Protein AF-0000000074274987 (afdb_homodimer)

Organism: Cucurbita moschata (NCBI:txid3662)

Radius of gyration: 21.2 Å; Cα contacts (8 Å, |Δi|>4): 430; chains: 2; bounding box: 58×56×37 Å

Solvent-accessible surface area (backbone atoms only — not comparable to full-atom values): 14601 Å² total; per-residue (Å²): 128,84,75,60,89,29,26,88,36,29,69,57,28,28,53,40,24,47,48,25,24,51,26,18,48,49,17,43,50,43,44,62,73,43,79,71,40,74,79,35,69,39,47,46,46,30,48,53,47,32,58,50,44,27,58,54,24,48,53,50,26,50,52,14,48,44,25,61,72,69,51,81,63,76,80,49,63,67,60,50,50,52,50,32,50,51,32,46,52,50,25,54,49,30,40,34,23,21,33,12,28,39,36,38,32,52,51,36,55,70,66,23,78,91,79,26,52,72,70,59,32,51,33,41,42,50,16,20,52,27,28,44,50,16,22,50,36,34,42,53,47,26,50,38,37,54,65,45,52,80,78,96,128,84,78,60,89,28,27,90,38,28,71,59,29,29,52,38,24,49,49,25,24,52,26,16,47,48,16,43,50,43,43,62,72,42,79,69,40,74,80,34,68,39,46,44,47,31,46,54,48,32,58,50,43,26,57,54,24,48,54,51,26,49,52,14,48,44,27,58,71,70,48,87,63,75,79,48,61,68,59,50,50,52,49,32,51,50,31,45,52,49,25,54,50,32,42,34,23,21,34,12,27,40,34,37,31,51,50,36,56,69,67,22,77,92,79,26,52,72,70,58,32,50,34,41,41,50,15,20,52,26,28,45,51,17,23,52,37,35,42,53,46,26,51,39,36,54,65,45,51,80,78,93

Sequence (304 aa):
MEELPGALGTSPSLVLRLGQAIFASASLFFMCLEIEFYSYTAFCYLVTIMGLMVPWSLTLAVVDGYSVFVRHLPPQARVTAIIVAGDWVLSFLALAASCSTASVADVLLKVGVPYCSAKLCSRYRLSAAMAFLSWFLSLVSALFNLWLLPSLMEELPGALGTSPSLVLRLGQAIFASASLFFMCLEIEFYSYTAFCYLVTIMGLMVPWSLTLAVVDGYSVFVRHLPPQARVTAIIVAGDWVLSFLALAASCSTASVADVLLKVGVPYCSAKLCSRYRLSAAMAFLSWFLSLVSALFNLWLLPSL

Nearest PDB structures (foldseek):
  6knm-assembly1_B  TM=4.429E-01  e=1.528E-01  Homo sapiens
  8qae-assembly1_A  TM=5.121E-01  e=9.582E-01  synthetic construct
  4etr-assembly1_A  TM=2.723E-01  e=1.410E+00  Pseudomonas aeruginosa PAO1
  8ghv-assembly1_D  TM=3.690E-01  e=4.284E+00  Homo sapiens
  6knm-assembly1_B  TM=4.435E-01  e=1.898E-01  Homo sapiens

Foldseek 3Di:
DPPPAQAQQHPNVLVLLVLLLVLLVLLLVLLPVDPLLVVDPLSVLSNVLSVVSNVLSVVSSVRSVCCNPVHHDDDDLVNLVVNLVVLVVSLVSLVVSLVSQCVVLVVQVVVDPPSDDPVSSVSSNSSSVSSVSSSVSSVVSSVSSVVCSVVD/DPPPAQAQQHPNVLVLLVLLLVLLVLLLVLLPVDPLLVVDPLSVLSNVLSVVSNVLSVVSSVRSVCCNPVHDDDDDLVNLVVNLVVLVVSLVSLVVSLVSQCVVLVVQVVVDPPSDDPVSSVSSNSSSVSSVSSSVSSVVSSVSSVVCSVVD

pLDDT: mean 87.44, std 11.62, range [38.31, 98.5]

InterPro domains:
  IPR006702 Casparian strip membrane protein domain [PF04535] (10-137)
  IPR045009 CASP-like protein 5 [PTHR32021] (1-151)

Structure (mmCIF, N/CA/C/O backbone):
data_AF-0000000074274987-model_v1
#
loop_
_entity.id
_entity.type
_entity.pdbx_description
1 polymer 'CASP-like protein'
#
loop_
_atom_site.group_PDB
_atom_site.id
_atom_site.type_symbol
_atom_si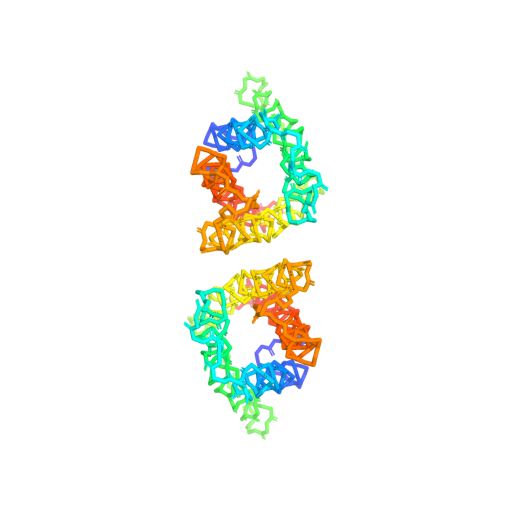te.label_atom_id
_atom_site.label_alt_id
_atom_site.label_comp_id
_atom_site.label_asym_id
_atom_site.label_entity_id
_atom_site.label_seq_id
_atom_site.pdbx_PDB_ins_code
_atom_site.Cartn_x
_atom_site.Cartn_y
_atom_site.Cartn_z
_atom_site.occupancy
_atom_site.B_iso_or_equiv
_atom_site.auth_seq_id
_atom_site.auth_comp_id
_atom_site.auth_asym_id
_atom_site.auth_atom_id
_atom_site.pdbx_PDB_model_num
ATOM 1 N N . MET A 1 1 ? 13.258 25.922 17.922 1 38.81 1 MET A N 1
ATOM 2 C CA . MET A 1 1 ? 12.477 24.984 17.109 1 38.81 1 MET A CA 1
ATOM 3 C C . MET A 1 1 ? 12.906 23.547 17.359 1 38.81 1 MET A C 1
ATOM 5 O O . MET A 1 1 ? 14.086 23.219 17.219 1 38.81 1 MET A O 1
ATOM 9 N N . GLU A 1 2 ? 12.344 22.797 18.266 1 47.69 2 GLU A N 1
ATOM 10 C CA . GLU A 1 2 ? 12.781 21.484 18.734 1 47.69 2 GLU A CA 1
ATOM 11 C C . GLU A 1 2 ? 12.938 20.516 17.562 1 47.69 2 GLU A C 1
ATOM 13 O O . GLU A 1 2 ? 12 20.297 16.797 1 47.69 2 GLU A O 1
ATOM 18 N N . GLU A 1 3 ? 14.109 20.359 17.031 1 55.75 3 GLU A N 1
ATOM 19 C CA . GLU A 1 3 ? 14.531 19.484 15.938 1 55.75 3 GLU A CA 1
ATOM 20 C C . GLU A 1 3 ? 13.969 18.078 16.109 1 55.75 3 GLU A C 1
ATOM 22 O O . GLU A 1 3 ? 14.203 17.438 17.141 1 55.75 3 GLU A O 1
ATOM 27 N N . LEU A 1 4 ? 12.578 17.859 15.695 1 58.72 4 LEU A N 1
ATOM 28 C CA . LEU A 1 4 ? 12.055 16.5 15.805 1 58.72 4 LEU A CA 1
ATOM 29 C C . LEU A 1 4 ? 13.07 15.484 15.289 1 58.72 4 LEU A C 1
ATOM 31 O O . LEU A 1 4 ? 13.633 15.656 14.211 1 58.72 4 LEU A O 1
ATOM 35 N N . PRO A 1 5 ? 13.438 14.609 16.219 1 61.34 5 PRO A N 1
ATOM 36 C CA . PRO A 1 5 ? 14.297 13.5 15.812 1 61.34 5 PRO A CA 1
ATOM 37 C C . PRO A 1 5 ? 13.734 12.719 14.625 1 61.34 5 PRO A C 1
ATOM 39 O O . PRO A 1 5 ? 12.531 12.438 14.586 1 61.34 5 PRO A O 1
ATOM 42 N N . GLY A 1 6 ? 14.484 12.859 13.398 1 59.5 6 GLY A N 1
ATOM 43 C CA . GLY A 1 6 ? 14.062 12.117 12.219 1 59.5 6 GLY A CA 1
ATOM 44 C C . GLY A 1 6 ? 13.781 13 11.023 1 59.5 6 GLY A C 1
ATOM 45 O O . GLY A 1 6 ? 13.547 12.508 9.922 1 59.5 6 GLY A O 1
ATOM 46 N N . ALA A 1 7 ? 13.734 14.219 11.336 1 66.56 7 ALA A N 1
ATOM 47 C CA . ALA A 1 7 ? 13.531 15.156 10.227 1 66.56 7 ALA A CA 1
ATOM 48 C C . ALA A 1 7 ? 14.711 15.125 9.266 1 66.56 7 ALA A C 1
ATOM 50 O O . ALA A 1 7 ? 15.789 14.641 9.609 1 66.56 7 ALA A O 1
ATOM 51 N N . LEU A 1 8 ? 14.336 15.641 8.164 1 71.19 8 LEU A N 1
ATOM 52 C CA . LEU A 1 8 ? 15.391 15.742 7.164 1 71.19 8 LEU A CA 1
ATOM 53 C C . LEU A 1 8 ? 16.594 16.5 7.711 1 71.19 8 LEU A C 1
ATOM 55 O O . LEU A 1 8 ? 16.453 17.547 8.344 1 71.19 8 LEU A O 1
ATOM 59 N N . GLY A 1 9 ? 17.734 15.891 7.68 1 72.38 9 GLY A N 1
ATOM 60 C CA . GLY A 1 9 ? 18.953 16.547 8.109 1 72.38 9 GLY A CA 1
ATOM 61 C C . GLY A 1 9 ? 19.406 16.125 9.5 1 72.38 9 GLY A C 1
ATOM 62 O O . GLY A 1 9 ? 20.359 16.672 10.047 1 72.38 9 GLY A O 1
ATOM 63 N N . THR A 1 10 ? 18.688 15.156 10.094 1 80.56 10 THR A N 1
ATOM 64 C CA . THR A 1 10 ? 19.062 14.695 11.43 1 80.56 10 THR A CA 1
ATOM 65 C C . THR A 1 10 ? 19.703 13.312 11.367 1 80.56 10 THR A C 1
ATOM 67 O O . THR A 1 10 ? 19.688 12.664 10.32 1 80.56 10 THR A O 1
ATOM 70 N N . SER A 1 11 ? 20.344 12.938 12.438 1 84.19 11 SER A N 1
ATOM 71 C CA . SER A 1 11 ? 21.031 11.656 12.5 1 84.19 11 SER A CA 1
ATOM 72 C C . SER A 1 11 ? 20.047 10.492 12.359 1 84.19 11 SER A C 1
ATOM 74 O O . SER A 1 11 ? 20.312 9.539 11.633 1 84.19 11 SER A O 1
ATOM 76 N N . PRO A 1 12 ? 18.906 10.547 13.047 1 86.5 12 PRO A N 1
ATOM 77 C CA . PRO A 1 12 ? 17.953 9.453 12.867 1 86.5 12 PRO A CA 1
ATOM 78 C C . PRO A 1 12 ? 17.469 9.328 11.422 1 86.5 12 PRO A C 1
ATOM 80 O O . PRO A 1 12 ? 17.25 8.211 10.938 1 86.5 12 PRO A O 1
ATOM 83 N N . SER A 1 13 ? 17.312 10.414 10.812 1 88.06 13 SER A N 1
ATOM 84 C CA . SER A 1 13 ? 16.906 10.367 9.406 1 88.06 13 SER A CA 1
ATOM 85 C C . SER A 1 13 ? 17.984 9.719 8.539 1 88.06 13 SER A C 1
ATOM 87 O O . SER A 1 13 ? 17.672 8.969 7.613 1 88.06 13 SER A O 1
ATOM 89 N N . LEU A 1 14 ? 19.141 9.984 8.836 1 89.75 14 LEU A N 1
ATOM 90 C CA . LEU A 1 14 ? 20.25 9.391 8.102 1 89.75 14 LEU A CA 1
ATOM 91 C C . LEU A 1 14 ? 20.266 7.875 8.258 1 89.75 14 LEU A C 1
ATOM 93 O O . LEU A 1 14 ? 20.438 7.148 7.277 1 89.75 14 LEU A O 1
ATOM 97 N N . VAL A 1 15 ? 20.031 7.426 9.461 1 91.75 15 VAL A N 1
ATOM 98 C CA . VAL A 1 15 ? 20.016 5.992 9.734 1 91.75 15 VAL A CA 1
ATOM 99 C C . VAL A 1 15 ? 18.859 5.34 8.992 1 91.75 15 VAL A C 1
ATOM 101 O O . VAL A 1 15 ? 19 4.246 8.445 1 91.75 15 VAL A O 1
ATOM 104 N N . LEU A 1 16 ? 17.703 5.949 8.977 1 93.12 16 LEU A N 1
ATOM 105 C CA . LEU A 1 16 ? 16.547 5.422 8.281 1 93.12 16 LEU A CA 1
ATOM 106 C C . LEU A 1 16 ? 16.812 5.297 6.781 1 93.12 16 LEU A C 1
ATOM 108 O O . LEU A 1 16 ? 16.5 4.273 6.172 1 93.12 16 LEU A O 1
ATOM 112 N N . ARG A 1 17 ? 17.453 6.254 6.223 1 94.12 17 ARG A N 1
ATOM 113 C CA . ARG A 1 17 ? 17.719 6.262 4.789 1 94.12 17 ARG A CA 1
ATOM 114 C C . ARG A 1 17 ? 18.766 5.211 4.422 1 94.12 17 ARG A C 1
ATOM 116 O O . ARG A 1 17 ? 18.641 4.539 3.396 1 94.12 17 ARG A O 1
ATOM 123 N N . LEU A 1 18 ? 19.703 5.113 5.238 1 94.81 18 LEU A N 1
ATOM 124 C CA . LEU A 1 18 ? 20.734 4.102 4.988 1 94.81 18 LEU A CA 1
ATOM 125 C C . LEU A 1 18 ? 20.141 2.699 5.098 1 94.81 18 LEU A C 1
ATOM 127 O O . LEU A 1 18 ? 20.469 1.824 4.289 1 94.81 18 LEU A O 1
ATOM 131 N N . GLY A 1 19 ? 19.359 2.59 6.098 1 96.25 19 GLY A N 1
ATOM 13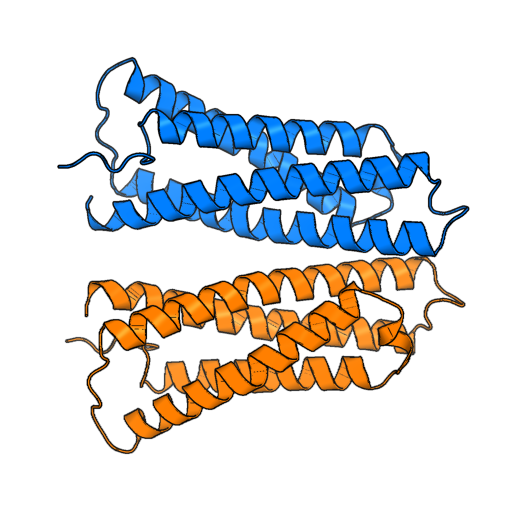2 C CA . GLY A 1 19 ? 18.688 1.31 6.238 1 96.25 19 GLY A CA 1
ATOM 133 C C . GLY A 1 19 ? 17.812 0.963 5.043 1 96.25 19 GLY A C 1
ATOM 134 O O . GLY A 1 19 ? 17.812 -0.176 4.574 1 96.25 19 GLY A O 1
ATOM 135 N N . GLN A 1 20 ? 17.078 1.917 4.555 1 96.5 20 GLN A N 1
ATOM 136 C CA . GLN A 1 20 ? 16.25 1.728 3.371 1 96.5 20 GLN A CA 1
ATOM 137 C C . GLN A 1 20 ? 17.094 1.275 2.18 1 96.5 20 GLN A C 1
ATOM 139 O O . GLN A 1 20 ? 16.719 0.346 1.464 1 96.5 20 GLN A O 1
ATOM 144 N N . ALA A 1 21 ? 18.203 1.91 2.006 1 97.19 21 ALA A N 1
ATOM 145 C CA . ALA A 1 21 ? 19.078 1.598 0.869 1 97.19 21 ALA A CA 1
ATOM 146 C C . ALA A 1 21 ? 19.672 0.198 1 1 97.19 21 ALA A C 1
ATOM 148 O O . ALA A 1 21 ? 19.734 -0.547 0.019 1 97.19 21 ALA A O 1
ATOM 149 N N . ILE A 1 22 ? 20 -0.14 2.176 1 97.81 22 ILE A N 1
ATOM 150 C CA . ILE A 1 22 ? 20.625 -1.435 2.412 1 97.81 22 ILE A CA 1
ATOM 151 C C . ILE A 1 22 ? 19.609 -2.551 2.184 1 97.81 22 ILE A C 1
ATOM 153 O O . ILE A 1 22 ? 19.891 -3.521 1.479 1 97.81 22 ILE A O 1
ATOM 157 N N . PHE A 1 23 ? 18.438 -2.408 2.701 1 98.5 23 PHE A N 1
ATOM 158 C CA . PHE A 1 23 ? 17.422 -3.441 2.561 1 98.5 23 PHE A CA 1
ATOM 159 C C . PHE A 1 23 ? 16.906 -3.51 1.127 1 98.5 23 PHE A C 1
ATOM 161 O O . PHE A 1 23 ? 16.609 -4.59 0.622 1 98.5 23 PHE A O 1
ATOM 168 N N . ALA A 1 24 ? 16.812 -2.391 0.508 1 98.31 24 ALA A N 1
ATOM 169 C CA . ALA A 1 24 ? 16.406 -2.389 -0.894 1 98.31 24 ALA A CA 1
ATOM 170 C C . ALA A 1 24 ? 17.438 -3.08 -1.771 1 98.31 24 ALA A C 1
ATOM 172 O O . ALA A 1 24 ? 17.094 -3.854 -2.664 1 98.31 24 ALA A O 1
ATOM 173 N N . SER A 1 25 ? 18.719 -2.822 -1.495 1 97.88 25 SER A N 1
ATOM 174 C CA . SER A 1 25 ? 19.797 -3.461 -2.25 1 97.88 25 SER A CA 1
ATOM 175 C C . SER A 1 25 ? 19.812 -4.965 -2.008 1 97.88 25 SER A C 1
ATOM 177 O O . SER A 1 25 ? 20.031 -5.746 -2.938 1 97.88 25 SER A O 1
ATOM 179 N N . ALA A 1 26 ? 19.578 -5.301 -0.791 1 97.88 26 ALA A N 1
ATOM 180 C CA . ALA A 1 26 ? 19.531 -6.723 -0.464 1 97.88 26 ALA A CA 1
ATOM 181 C C . ALA A 1 26 ? 18.375 -7.41 -1.197 1 97.88 26 ALA A C 1
ATOM 183 O O . ALA A 1 26 ? 18.547 -8.516 -1.723 1 97.88 26 ALA A O 1
ATOM 184 N N . SER A 1 27 ? 17.25 -6.766 -1.227 1 97.88 27 SER A N 1
ATOM 185 C CA . SER A 1 27 ? 16.109 -7.305 -1.957 1 97.88 27 SER A CA 1
ATOM 186 C C . SER A 1 27 ? 16.438 -7.5 -3.434 1 97.88 27 SER A C 1
ATOM 188 O O . SER A 1 27 ? 16.125 -8.547 -4.012 1 97.88 27 SER A O 1
ATOM 190 N N . LEU A 1 28 ? 17.109 -6.574 -3.99 1 96.5 28 LEU A N 1
ATOM 191 C CA . LEU A 1 28 ? 17.516 -6.664 -5.391 1 96.5 28 LEU A CA 1
ATOM 192 C C . LEU A 1 28 ? 18.5 -7.805 -5.598 1 96.5 28 LEU A C 1
ATOM 194 O O . LEU A 1 28 ? 18.406 -8.547 -6.574 1 96.5 28 LEU A O 1
ATOM 198 N N . PHE A 1 29 ? 19.359 -7.91 -4.66 1 96.19 29 PHE A N 1
ATOM 199 C CA . PHE A 1 29 ? 20.406 -8.93 -4.73 1 96.19 29 PHE A CA 1
ATOM 200 C C . PHE A 1 29 ? 19.781 -10.328 -4.738 1 96.19 29 PHE A C 1
ATOM 202 O O . PHE A 1 29 ? 20.078 -11.133 -5.621 1 96.19 29 PHE A O 1
ATOM 209 N N . PHE A 1 30 ? 18.906 -10.562 -3.844 1 95.56 30 PHE A N 1
ATOM 210 C CA . PHE A 1 30 ? 18.297 -11.883 -3.729 1 95.56 30 PHE A CA 1
ATOM 211 C C . PHE A 1 30 ? 17.359 -12.164 -4.906 1 95.56 30 PHE A C 1
ATOM 213 O O . PHE A 1 30 ? 17.25 -13.305 -5.352 1 95.56 30 PHE A O 1
ATOM 220 N N . MET A 1 31 ? 16.719 -11.156 -5.441 1 94.81 31 MET A N 1
ATOM 221 C CA . MET A 1 31 ? 15.805 -11.336 -6.57 1 94.81 31 MET A CA 1
ATOM 222 C C . MET A 1 31 ? 16.594 -11.602 -7.855 1 94.81 31 MET A C 1
ATOM 224 O O . MET A 1 31 ? 16.188 -12.43 -8.672 1 94.81 31 MET A O 1
ATOM 228 N N . CYS A 1 32 ? 17.75 -11 -7.965 1 90.88 32 CYS A N 1
ATOM 229 C CA . CYS A 1 32 ? 18.469 -11.047 -9.227 1 90.88 32 CYS A CA 1
ATOM 230 C C . CYS A 1 32 ? 19.438 -12.219 -9.258 1 90.88 32 CYS A C 1
ATOM 232 O O . CYS A 1 32 ? 20.094 -12.461 -10.266 1 90.88 32 CYS A O 1
ATOM 234 N N . LEU A 1 33 ? 19.469 -12.945 -8.195 1 90.5 33 LEU A N 1
ATOM 235 C CA . LEU A 1 33 ? 20.312 -14.133 -8.195 1 90.5 33 LEU A CA 1
ATOM 236 C C . LEU A 1 33 ? 19.812 -15.148 -9.219 1 90.5 33 LEU A C 1
ATOM 238 O O . LEU A 1 33 ? 20.609 -15.953 -9.734 1 90.5 33 LEU A O 1
ATOM 242 N N . GLU A 1 34 ? 18.484 -15.055 -9.539 1 79.69 34 GLU A N 1
ATOM 243 C CA . GLU A 1 34 ? 17.922 -15.945 -10.547 1 79.69 34 GLU A CA 1
ATOM 244 C C . GLU A 1 34 ? 17.297 -15.164 -11.695 1 79.69 34 GLU A C 1
ATOM 246 O O . GLU A 1 34 ? 16.578 -14.188 -11.461 1 79.69 34 GLU A O 1
ATOM 251 N N . ILE A 1 35 ? 17.5 -15.719 -12.867 1 81.38 35 ILE A N 1
ATOM 252 C CA . ILE A 1 35 ? 17.016 -15.016 -14.062 1 81.38 35 ILE A CA 1
ATOM 253 C C . ILE A 1 35 ? 15.547 -15.328 -14.289 1 81.38 35 ILE A C 1
ATOM 255 O O . ILE A 1 35 ? 14.844 -14.586 -14.977 1 81.38 35 ILE A O 1
ATOM 259 N N . GLU A 1 36 ? 15.031 -16.266 -13.656 1 83.44 36 GLU A N 1
ATOM 260 C CA . GLU A 1 36 ? 13.656 -16.703 -13.875 1 83.44 36 GLU A CA 1
ATOM 261 C C . GLU A 1 36 ? 12.656 -15.664 -13.367 1 83.44 36 GLU A C 1
ATOM 263 O O . GLU A 1 36 ? 11.469 -15.727 -13.695 1 83.44 36 GLU A O 1
ATOM 268 N N . PHE A 1 37 ? 13.234 -14.664 -12.633 1 85.44 37 PHE A N 1
ATOM 269 C CA . PHE A 1 37 ? 12.32 -13.68 -12.055 1 85.44 37 PHE A CA 1
ATOM 270 C C . PHE A 1 37 ? 11.625 -12.875 -13.148 1 85.44 37 PHE A C 1
ATOM 272 O O . PHE A 1 37 ? 10.539 -12.344 -12.93 1 85.44 37 PHE A O 1
ATOM 279 N N . TYR A 1 38 ? 12.203 -12.789 -14.406 1 87.69 38 TYR A N 1
ATOM 280 C CA . TYR A 1 38 ? 11.664 -11.984 -15.5 1 87.69 38 TYR A CA 1
ATOM 281 C C . TYR A 1 38 ? 10.336 -12.547 -15.992 1 87.69 38 TYR A C 1
ATOM 283 O O . TYR A 1 38 ? 9.586 -11.867 -16.688 1 87.69 38 TYR A O 1
ATOM 291 N N . SER A 1 39 ? 10.023 -13.734 -15.633 1 87.75 39 SER A N 1
ATOM 292 C CA . SER A 1 39 ? 8.812 -14.398 -16.109 1 87.75 39 SER A CA 1
ATOM 293 C C . SER A 1 39 ? 7.586 -13.938 -15.328 1 87.75 39 SER A C 1
ATOM 295 O O . SER A 1 39 ? 6.453 -14.195 -15.742 1 87.75 39 SER A O 1
ATOM 297 N N . TYR A 1 40 ? 7.867 -13.203 -14.258 1 90.69 40 TYR A N 1
ATOM 298 C CA . TYR A 1 40 ? 6.758 -12.789 -13.414 1 90.69 40 TYR A CA 1
ATOM 299 C C . TYR A 1 40 ? 6.699 -11.266 -13.297 1 90.69 40 TYR A C 1
ATOM 301 O O . TYR A 1 40 ? 7.684 -10.633 -12.922 1 90.69 40 TYR A O 1
ATOM 309 N N . THR A 1 41 ? 5.555 -10.68 -13.547 1 91.81 41 THR A N 1
ATOM 310 C CA . THR A 1 41 ? 5.367 -9.234 -13.516 1 91.81 41 THR A CA 1
ATOM 311 C C . THR A 1 41 ? 5.578 -8.688 -12.109 1 91.81 41 THR A C 1
ATOM 313 O O . THR A 1 41 ? 6.113 -7.586 -11.938 1 91.81 41 THR A O 1
ATOM 316 N N . ALA A 1 42 ? 5.148 -9.461 -11.125 1 94.62 42 ALA A N 1
ATOM 317 C CA . ALA A 1 42 ? 5.293 -9.023 -9.742 1 94.62 42 ALA A CA 1
ATOM 318 C C . ALA A 1 42 ? 6.766 -8.852 -9.367 1 94.62 42 ALA A C 1
ATOM 320 O O . ALA A 1 42 ? 7.133 -7.895 -8.695 1 94.62 42 ALA A O 1
ATOM 321 N N . PHE A 1 43 ? 7.645 -9.742 -9.828 1 95.12 43 PH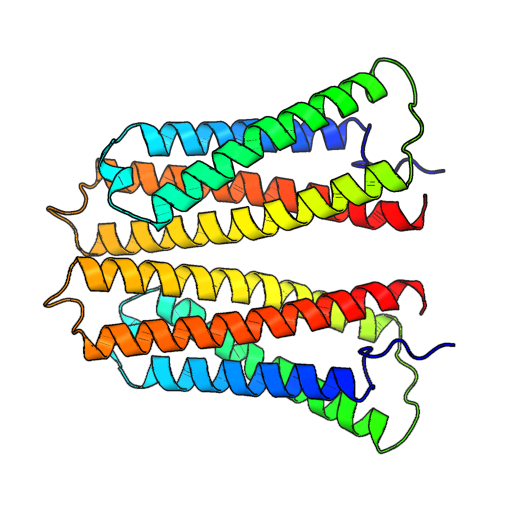E A N 1
ATOM 322 C CA . PHE A 1 43 ? 9.07 -9.695 -9.516 1 95.12 43 PHE A CA 1
ATOM 323 C C . PHE A 1 43 ? 9.75 -8.562 -10.273 1 95.12 43 PHE A C 1
ATOM 325 O O . PHE A 1 43 ? 10.625 -7.887 -9.734 1 95.12 43 PHE A O 1
ATOM 332 N N . CYS A 1 44 ? 9.305 -8.375 -11.438 1 95.5 44 CYS A N 1
ATOM 333 C CA . CYS A 1 44 ? 9.828 -7.254 -12.203 1 95.5 44 CYS A CA 1
ATOM 334 C C . CYS A 1 44 ? 9.43 -5.926 -11.578 1 95.5 44 CYS A C 1
ATOM 336 O O . CYS A 1 44 ? 10.234 -4.988 -11.539 1 95.5 44 CYS A O 1
ATOM 338 N N . TYR A 1 45 ? 8.18 -5.918 -11.125 1 96.75 45 TYR A N 1
ATOM 339 C CA . TYR A 1 45 ? 7.707 -4.73 -10.422 1 96.75 45 TYR A CA 1
ATOM 340 C C . TYR A 1 45 ? 8.539 -4.461 -9.172 1 96.75 45 TYR A C 1
ATOM 342 O O . TYR A 1 45 ? 8.953 -3.326 -8.93 1 96.75 45 TYR A O 1
ATOM 350 N N . LEU A 1 46 ? 8.852 -5.414 -8.391 1 97.19 46 LEU A N 1
ATOM 351 C CA . LEU A 1 46 ? 9.672 -5.266 -7.199 1 97.19 46 LEU A CA 1
ATOM 352 C C . LEU A 1 46 ? 11.062 -4.75 -7.555 1 97.19 46 LEU A C 1
ATOM 354 O O . LEU A 1 46 ? 11.57 -3.828 -6.914 1 97.19 46 LEU A O 1
ATOM 358 N N . VAL A 1 47 ? 11.688 -5.32 -8.594 1 96.88 47 VAL A N 1
ATOM 359 C CA . VAL A 1 47 ? 13.039 -4.938 -9.008 1 96.88 47 VAL A CA 1
ATOM 360 C C . VAL A 1 47 ? 13.047 -3.469 -9.43 1 96.88 47 VAL A C 1
ATOM 362 O O . VAL A 1 47 ? 13.961 -2.721 -9.078 1 96.88 47 VAL A O 1
ATOM 365 N N . THR A 1 48 ? 12 -3.078 -10.109 1 96.69 48 THR A N 1
ATOM 366 C CA . THR A 1 48 ? 11.914 -1.7 -10.578 1 96.69 48 THR A CA 1
ATOM 367 C C . THR A 1 48 ? 11.797 -0.731 -9.406 1 96.69 48 THR A C 1
ATOM 369 O O . THR A 1 48 ? 12.531 0.258 -9.336 1 96.69 48 THR A O 1
ATOM 372 N N . ILE A 1 49 ? 10.945 -1.062 -8.469 1 97.56 49 ILE A N 1
ATOM 373 C CA . ILE A 1 49 ? 10.68 -0.148 -7.363 1 97.56 49 ILE A CA 1
ATOM 374 C C . ILE A 1 49 ? 11.875 -0.125 -6.41 1 97.56 49 ILE A C 1
ATOM 376 O O . ILE A 1 49 ? 12.281 0.941 -5.949 1 97.56 49 ILE A O 1
ATOM 380 N N . MET A 1 50 ? 12.453 -1.316 -6.102 1 97.88 50 MET A N 1
ATOM 381 C CA . MET A 1 50 ? 13.633 -1.354 -5.246 1 97.88 50 MET A CA 1
ATOM 382 C C . MET A 1 50 ? 14.82 -0.667 -5.918 1 97.88 50 MET A C 1
ATOM 384 O O . MET A 1 50 ? 15.648 -0.053 -5.246 1 97.88 50 MET A O 1
ATOM 388 N N . GLY A 1 51 ? 14.875 -0.788 -7.207 1 97.06 51 GLY A N 1
ATOM 389 C CA . GLY A 1 51 ? 15.898 -0.082 -7.961 1 97.06 51 GLY A CA 1
ATOM 390 C C . GLY A 1 51 ? 15.781 1.427 -7.863 1 97.06 51 GLY A C 1
ATOM 391 O O . GLY A 1 51 ? 16.781 2.139 -7.891 1 97.06 51 GLY A O 1
ATOM 392 N N . LEU A 1 52 ? 14.555 1.895 -7.809 1 96.44 52 LEU A N 1
ATOM 393 C CA . LEU A 1 52 ? 14.312 3.324 -7.66 1 96.44 52 LEU A CA 1
ATOM 394 C C . LEU A 1 52 ? 14.539 3.77 -6.219 1 96.44 52 LEU A C 1
ATOM 396 O O . LEU A 1 52 ? 15.031 4.871 -5.977 1 96.44 52 LEU A O 1
ATOM 400 N N . MET A 1 53 ? 14.25 2.871 -5.316 1 96.56 53 MET A N 1
ATOM 401 C CA . MET A 1 53 ? 14.359 3.172 -3.893 1 96.56 53 MET A CA 1
ATOM 402 C C . MET A 1 53 ? 15.812 3.365 -3.488 1 96.56 53 MET A C 1
ATOM 404 O O . MET A 1 53 ? 16.125 4.195 -2.631 1 96.56 53 MET A O 1
ATOM 408 N N . VAL A 1 54 ? 16.688 2.691 -4.094 1 97.25 54 VAL A N 1
ATOM 409 C CA . VAL A 1 54 ? 18.094 2.742 -3.721 1 97.25 54 VAL A CA 1
ATOM 410 C C . VAL A 1 54 ? 18.672 4.121 -4.047 1 97.25 54 VAL A C 1
ATOM 412 O O . VAL A 1 54 ? 19.156 4.82 -3.16 1 97.25 54 VAL A O 1
ATOM 415 N N . PRO A 1 55 ? 18.594 4.582 -5.246 1 96.94 55 PRO A N 1
ATOM 416 C CA . PRO A 1 55 ? 19.141 5.918 -5.504 1 96.94 55 PRO A CA 1
ATOM 417 C C . PRO A 1 55 ? 18.391 7.016 -4.75 1 96.94 55 PRO A C 1
ATOM 419 O O . PRO A 1 55 ? 19 8.008 -4.328 1 96.94 55 PRO A O 1
ATOM 422 N N . TRP A 1 56 ? 17.078 6.891 -4.629 1 95.94 56 TRP A N 1
ATOM 423 C CA . TRP A 1 56 ? 16.297 7.879 -3.885 1 95.94 56 TRP A CA 1
ATOM 424 C C . TRP A 1 56 ? 16.797 7.984 -2.445 1 95.94 56 TRP A C 1
ATOM 426 O O . TRP A 1 56 ? 17.078 9.078 -1.959 1 95.94 56 TRP A O 1
ATOM 436 N N . SER A 1 57 ? 16.969 6.895 -1.82 1 95.62 57 SER A N 1
ATOM 437 C CA . SER A 1 57 ? 17.391 6.871 -0.425 1 95.62 57 SER A CA 1
ATOM 438 C C . SER A 1 57 ? 18.859 7.297 -0.285 1 95.62 57 SER A C 1
ATOM 440 O O . SER A 1 57 ? 19.219 7.984 0.673 1 95.62 57 SER A O 1
ATOM 442 N N . LEU A 1 58 ? 19.688 6.961 -1.165 1 95.12 58 LEU A N 1
ATOM 443 C CA . LEU A 1 58 ? 21.094 7.328 -1.107 1 95.12 58 LEU A CA 1
ATOM 444 C C . LEU A 1 58 ? 21.266 8.828 -1.29 1 95.12 58 LEU A C 1
ATOM 446 O O . LEU A 1 58 ? 22.094 9.453 -0.613 1 95.12 58 LEU A O 1
ATOM 450 N N . THR A 1 59 ? 20.531 9.391 -2.184 1 93.69 59 THR A N 1
ATOM 451 C CA . THR A 1 59 ? 20.594 10.828 -2.41 1 93.69 59 THR A CA 1
ATOM 452 C C . THR A 1 59 ? 20.188 11.594 -1.155 1 93.69 59 THR A C 1
ATOM 454 O O . THR A 1 59 ? 20.875 12.531 -0.74 1 93.69 59 THR A O 1
ATOM 457 N N . LEU A 1 60 ? 19.141 11.148 -0.602 1 91.12 60 LEU A N 1
ATOM 458 C CA . LEU A 1 60 ? 18.656 11.828 0.596 1 91.12 60 LEU A CA 1
ATOM 459 C C . LEU A 1 60 ? 19.594 11.586 1.773 1 91.12 60 LEU A C 1
ATOM 461 O O . LEU A 1 60 ? 19.75 12.461 2.629 1 91.12 60 LEU A O 1
ATOM 465 N N . ALA A 1 61 ? 20.203 10.461 1.803 1 91.88 61 ALA A N 1
ATOM 466 C CA . ALA A 1 61 ? 21.172 10.172 2.852 1 91.88 61 ALA A CA 1
ATOM 467 C C . ALA A 1 61 ? 22.375 11.109 2.758 1 91.88 61 ALA A C 1
ATOM 469 O O . ALA A 1 61 ? 22.922 11.539 3.777 1 91.88 61 ALA A O 1
ATOM 470 N N . VAL A 1 62 ? 22.797 11.391 1.577 1 90 62 VAL A N 1
ATOM 471 C CA . VAL A 1 62 ? 23.922 12.305 1.376 1 90 62 VAL A CA 1
ATOM 472 C C . VAL A 1 62 ? 23.547 13.703 1.849 1 90 62 VAL A C 1
ATOM 474 O O . VAL A 1 62 ? 24.344 14.375 2.508 1 90 62 VAL A O 1
ATOM 477 N N . VAL A 1 63 ? 22.359 14.117 1.499 1 85.44 63 VAL A N 1
ATOM 478 C CA . VAL A 1 63 ? 21.875 15.43 1.919 1 85.44 63 VAL A CA 1
ATOM 479 C C . VAL A 1 63 ? 21.797 15.492 3.443 1 85.44 63 VAL A C 1
ATOM 481 O O . VAL A 1 63 ? 22.234 16.469 4.055 1 85.44 63 VAL A O 1
ATOM 484 N N . ASP A 1 64 ? 21.297 14.469 3.99 1 86.31 64 ASP A N 1
ATOM 485 C CA . ASP A 1 64 ? 21.219 14.391 5.445 1 86.31 64 ASP A CA 1
ATOM 486 C C . ASP A 1 64 ? 22.609 14.391 6.074 1 86.31 64 ASP A C 1
ATOM 488 O O . ASP A 1 64 ? 22.828 15.047 7.094 1 86.31 64 ASP A O 1
ATOM 492 N N . GLY A 1 65 ? 23.453 13.656 5.465 1 85.62 65 GLY A N 1
ATOM 493 C CA . GLY A 1 65 ? 24.812 13.625 5.965 1 85.62 65 GLY A CA 1
ATOM 494 C C . GLY A 1 65 ? 25.5 14.977 5.895 1 85.62 65 GLY A C 1
ATOM 495 O O . GLY A 1 65 ? 26.203 15.367 6.836 1 85.62 65 GLY A O 1
ATOM 496 N N . TYR A 1 66 ? 25.25 15.609 4.801 1 84.38 66 TYR A N 1
ATOM 497 C CA . TYR A 1 66 ? 25.844 16.938 4.641 1 84.38 66 TYR A CA 1
ATOM 498 C C . TYR A 1 66 ? 25.297 17.906 5.691 1 84.38 66 TYR A C 1
ATOM 500 O O . TYR A 1 66 ? 26.047 18.703 6.262 1 84.38 66 TYR A O 1
ATOM 508 N N . SER A 1 67 ? 24.078 17.828 5.918 1 82.38 67 SER A N 1
ATOM 509 C CA . SER A 1 67 ? 23.453 18.719 6.902 1 82.38 67 SER A CA 1
ATOM 510 C C . SER A 1 67 ? 23.938 18.391 8.312 1 82.38 67 SER A C 1
ATOM 512 O O . SER A 1 67 ? 24.094 19.297 9.141 1 82.38 67 SER A O 1
ATOM 514 N N . VAL A 1 68 ? 24.125 17.219 8.594 1 81.44 68 VAL A N 1
ATOM 515 C CA . VAL A 1 68 ? 24.562 16.797 9.922 1 81.44 68 VAL A CA 1
ATOM 516 C C . 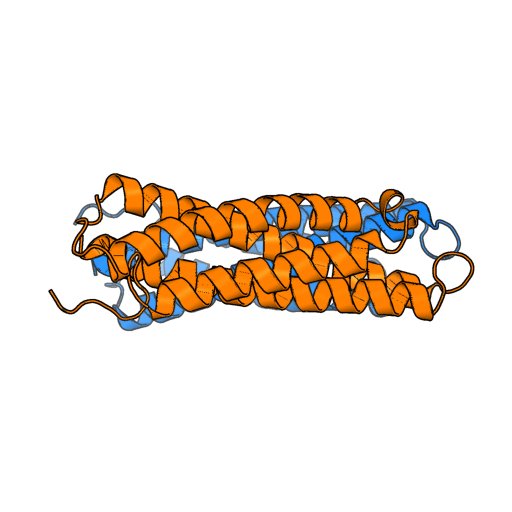VAL A 1 68 ? 26.016 17.188 10.141 1 81.44 68 VAL A C 1
ATOM 518 O O . VAL A 1 68 ? 26.391 17.625 11.234 1 81.44 68 VAL A O 1
ATOM 521 N N . PHE A 1 69 ? 26.797 17.078 9.102 1 84 69 PHE A N 1
ATOM 522 C CA . PHE A 1 69 ? 28.234 17.297 9.266 1 84 69 PHE A CA 1
ATOM 523 C C . PHE A 1 69 ? 28.594 18.75 9 1 84 69 PHE A C 1
ATOM 525 O O . PHE A 1 69 ? 29.547 19.281 9.57 1 84 69 PHE A O 1
ATOM 532 N N . VAL A 1 70 ? 28.016 19.312 7.914 1 72.25 70 VAL A N 1
ATOM 533 C CA . VAL A 1 70 ? 28.469 20.641 7.5 1 72.25 70 VAL A CA 1
ATOM 534 C C . VAL A 1 70 ? 27.5 21.703 8 1 72.25 70 VAL A C 1
ATOM 536 O O . VAL A 1 70 ? 27.812 22.891 8.016 1 72.25 70 VAL A O 1
ATOM 539 N N . ARG A 1 71 ? 26.797 21.828 8.734 1 63.16 71 ARG A N 1
ATOM 540 C CA . ARG A 1 71 ? 25.969 22.797 9.43 1 63.16 71 ARG A CA 1
ATOM 541 C C . ARG A 1 71 ? 24.625 22.969 8.727 1 63.16 71 ARG A C 1
ATOM 543 O O . ARG A 1 71 ? 24.5 22.656 7.543 1 63.16 71 ARG A O 1
ATOM 550 N N . HIS A 1 72 ? 23.625 23.531 9.266 1 62.03 72 HIS A N 1
ATOM 551 C CA . HIS A 1 72 ? 22.172 23.547 9.219 1 62.03 72 HIS A CA 1
ATOM 552 C C . HIS A 1 72 ? 21.656 24.188 7.934 1 62.03 72 HIS A C 1
ATOM 554 O O . HIS A 1 72 ? 21.984 25.344 7.652 1 62.03 72 HIS A O 1
ATOM 560 N N . LEU A 1 73 ? 21.688 23.375 6.918 1 58.16 73 LEU A N 1
ATOM 561 C CA . LEU A 1 73 ? 20.984 23.953 5.781 1 58.16 73 LEU A CA 1
ATOM 562 C C . LEU A 1 73 ? 19.484 24.078 6.078 1 58.16 73 LEU A C 1
ATOM 564 O O . LEU A 1 73 ? 18.859 23.109 6.543 1 58.16 73 LEU A O 1
ATOM 568 N N . PRO A 1 74 ? 19.047 25.25 6.117 1 58.81 74 PRO A N 1
ATOM 569 C CA . PRO A 1 74 ? 17.609 25.406 6.406 1 58.81 74 PRO A CA 1
ATOM 570 C C . PRO A 1 74 ? 16.734 24.656 5.414 1 58.81 74 PRO A C 1
ATOM 572 O O . PRO A 1 74 ? 16.969 24.719 4.203 1 58.81 74 PRO A O 1
ATOM 575 N N . PRO A 1 75 ? 16.047 23.75 5.891 1 61.72 75 PRO A N 1
ATOM 576 C CA . PRO A 1 75 ? 15.195 23.031 4.938 1 61.72 75 PRO A CA 1
ATOM 577 C C . PRO A 1 75 ? 14.156 23.938 4.277 1 61.72 75 PRO A C 1
ATOM 579 O O . PRO A 1 75 ? 13.469 24.688 4.969 1 61.72 75 PRO A O 1
ATOM 582 N N . GLN A 1 76 ? 14.312 24.219 2.926 1 74.5 76 GLN A N 1
ATOM 583 C CA . GLN A 1 76 ? 13.281 24.953 2.197 1 74.5 76 GLN A CA 1
ATOM 584 C C . GLN A 1 76 ? 11.977 24.156 2.141 1 74.5 76 GLN A C 1
ATOM 586 O O . GLN A 1 76 ? 11.992 22.938 1.943 1 74.5 76 GLN A O 1
ATOM 591 N N . ALA A 1 77 ? 10.961 24.891 2.439 1 76.38 77 ALA A N 1
ATOM 592 C CA . ALA A 1 77 ? 9.625 24.297 2.51 1 76.38 77 ALA A CA 1
ATOM 593 C C . ALA A 1 77 ? 9.297 23.531 1.228 1 76.38 77 ALA A C 1
ATOM 595 O O . ALA A 1 77 ? 8.703 22.453 1.275 1 76.38 77 ALA A O 1
ATOM 596 N N . ARG A 1 78 ? 9.742 24.125 0.161 1 82 78 ARG A N 1
ATOM 597 C CA . ARG A 1 78 ? 9.438 23.516 -1.131 1 82 78 ARG A CA 1
ATOM 598 C C . ARG A 1 78 ? 10.164 22.188 -1.302 1 82 78 ARG A C 1
ATOM 600 O O . ARG A 1 78 ? 9.586 21.219 -1.773 1 82 78 ARG A O 1
ATOM 607 N N . VAL A 1 79 ? 11.414 22.234 -0.91 1 80.5 79 VAL A N 1
ATOM 608 C CA . VAL A 1 79 ? 12.227 21.031 -1.048 1 80.5 79 VAL A CA 1
ATOM 609 C C . VAL A 1 79 ? 11.711 19.938 -0.116 1 80.5 79 VAL A C 1
ATOM 611 O O . VAL A 1 79 ? 11.633 18.766 -0.5 1 80.5 79 VAL A O 1
ATOM 614 N N . THR A 1 80 ? 11.258 20.297 1.001 1 83.25 80 THR A N 1
ATOM 615 C CA . THR A 1 80 ? 10.727 19.344 1.968 1 83.25 80 THR A CA 1
ATOM 616 C C . THR A 1 80 ? 9.414 18.75 1.476 1 83.25 80 THR A C 1
ATOM 618 O O . THR A 1 80 ? 9.148 17.562 1.673 1 83.25 80 THR A O 1
ATOM 621 N N . ALA A 1 81 ? 8.664 19.562 0.825 1 86.19 81 ALA A N 1
ATOM 622 C CA . ALA A 1 81 ? 7.402 19.078 0.281 1 86.19 81 ALA A CA 1
ATOM 623 C C . ALA A 1 81 ? 7.633 18.047 -0.809 1 86.19 81 ALA A C 1
ATOM 625 O O . ALA A 1 81 ? 6.895 17.062 -0.901 1 86.19 81 ALA A O 1
ATOM 626 N N . ILE A 1 82 ? 8.633 18.281 -1.61 1 87.44 82 ILE A N 1
ATOM 627 C CA . ILE A 1 82 ? 8.961 17.344 -2.68 1 87.44 82 ILE A CA 1
ATOM 628 C C . ILE A 1 82 ? 9.469 16.031 -2.08 1 87.44 82 ILE A C 1
ATOM 630 O O . ILE A 1 82 ? 9.117 14.953 -2.555 1 87.44 82 ILE A O 1
ATOM 634 N N . ILE A 1 83 ? 10.18 16.125 -1.064 1 88.31 83 ILE A N 1
ATOM 635 C CA . ILE A 1 83 ? 10.742 14.938 -0.416 1 88.31 83 ILE A CA 1
ATOM 636 C C . ILE A 1 83 ? 9.625 14.141 0.256 1 88.31 83 ILE A C 1
ATOM 638 O O . ILE A 1 83 ? 9.594 12.914 0.166 1 88.31 83 ILE A O 1
ATOM 642 N N . VAL A 1 84 ? 8.766 14.867 0.828 1 88 84 VAL A N 1
ATOM 643 C CA . VAL A 1 84 ? 7.652 14.195 1.492 1 88 84 VAL A CA 1
ATOM 644 C C . VAL A 1 84 ? 6.781 13.484 0.456 1 88 84 VAL A C 1
ATOM 646 O O . VAL A 1 84 ? 6.402 12.328 0.644 1 88 84 VAL A O 1
ATOM 649 N N . ALA A 1 85 ? 6.508 14.125 -0.568 1 89.75 85 ALA A N 1
ATOM 650 C CA . ALA A 1 85 ? 5.699 13.531 -1.633 1 89.75 85 ALA A CA 1
ATOM 651 C C . ALA A 1 85 ? 6.395 12.32 -2.24 1 89.75 85 ALA A C 1
ATOM 653 O O . ALA A 1 85 ? 5.766 11.281 -2.463 1 89.75 85 ALA A O 1
ATOM 654 N N . GLY A 1 86 ? 7.648 12.469 -2.523 1 91.69 86 GLY A N 1
ATOM 655 C CA . GLY A 1 86 ? 8.422 11.367 -3.066 1 91.69 86 GLY A CA 1
ATOM 656 C C . GLY A 1 86 ? 8.492 10.172 -2.135 1 91.69 86 GLY A C 1
ATOM 657 O O . GLY A 1 86 ? 8.344 9.023 -2.57 1 91.69 86 GLY A O 1
ATOM 658 N N . ASP A 1 87 ? 8.609 10.398 -0.886 1 92.06 87 ASP A N 1
ATOM 659 C CA . ASP A 1 87 ? 8.664 9.336 0.113 1 92.06 87 ASP A CA 1
ATOM 660 C C . ASP A 1 87 ? 7.332 8.602 0.216 1 92.06 87 ASP A C 1
ATOM 662 O O . ASP A 1 87 ? 7.301 7.371 0.314 1 92.06 87 ASP A O 1
ATOM 666 N N . TRP A 1 88 ? 6.355 9.328 0.131 1 91.75 88 TRP A N 1
ATOM 667 C CA . TRP A 1 88 ? 5.043 8.703 0.242 1 91.75 88 TRP A CA 1
ATOM 668 C C . TRP A 1 88 ? 4.73 7.863 -0.993 1 91.75 88 TRP A C 1
ATOM 670 O O . TRP A 1 88 ? 4.25 6.734 -0.879 1 91.75 88 TRP A O 1
ATOM 680 N N . VAL A 1 89 ? 5.02 8.352 -2.117 1 93.69 89 VAL A N 1
ATOM 681 C CA . VAL A 1 89 ? 4.781 7.625 -3.359 1 93.69 89 VAL A CA 1
ATOM 682 C C . VAL A 1 89 ? 5.613 6.348 -3.377 1 93.69 89 VAL A C 1
ATOM 684 O O . VAL A 1 89 ? 5.094 5.266 -3.656 1 93.69 89 VAL A O 1
ATOM 687 N N . LEU A 1 90 ? 6.816 6.492 -3.016 1 94.81 90 LEU A N 1
ATOM 688 C CA . LEU A 1 90 ? 7.695 5.328 -3.021 1 94.81 90 LEU A CA 1
ATOM 689 C C . LEU A 1 90 ? 7.273 4.324 -1.956 1 94.81 90 LEU A C 1
ATOM 691 O O . LEU A 1 90 ? 7.395 3.113 -2.156 1 94.81 90 LEU A O 1
ATOM 695 N N . SER A 1 91 ? 6.789 4.82 -0.9 1 94.56 91 SER A N 1
ATOM 696 C CA . SER A 1 91 ? 6.332 3.92 0.155 1 94.56 91 SER A CA 1
ATOM 697 C C . SER A 1 91 ? 5.109 3.121 -0.29 1 94.56 91 SER A C 1
ATOM 699 O O . SER A 1 91 ? 5.023 1.919 -0.031 1 94.56 91 SER A O 1
ATOM 701 N N . PHE A 1 92 ? 4.207 3.77 -0.979 1 94.88 92 PHE A N 1
ATOM 702 C CA . PHE A 1 92 ? 3.041 3.068 -1.502 1 94.88 92 PHE A CA 1
ATOM 703 C C . PHE A 1 92 ? 3.453 2.025 -2.533 1 94.88 92 PHE A C 1
ATOM 705 O O . PHE A 1 92 ? 2.982 0.886 -2.496 1 94.88 92 PHE A O 1
ATOM 712 N N . LEU A 1 93 ? 4.328 2.438 -3.344 1 96.06 93 LEU A N 1
ATOM 713 C CA . LEU A 1 93 ? 4.758 1.539 -4.406 1 96.06 93 LEU A CA 1
ATOM 714 C C . LEU A 1 93 ? 5.566 0.376 -3.842 1 96.06 93 LEU A C 1
ATOM 716 O O . LEU A 1 93 ? 5.438 -0.759 -4.309 1 96.06 93 LEU A O 1
ATOM 720 N N . ALA A 1 94 ? 6.34 0.665 -2.85 1 97.5 94 ALA A N 1
ATOM 721 C CA . ALA A 1 94 ? 7.141 -0.383 -2.225 1 97.5 94 ALA A CA 1
ATOM 722 C C . ALA A 1 94 ? 6.254 -1.392 -1.5 1 97.5 94 ALA A C 1
ATOM 724 O O . ALA A 1 94 ? 6.516 -2.598 -1.537 1 97.5 94 ALA A O 1
ATOM 725 N N . LEU A 1 95 ? 5.273 -0.875 -0.865 1 97.06 95 LEU A N 1
ATOM 726 C CA . LEU A 1 95 ? 4.336 -1.781 -0.212 1 97.06 95 LEU A CA 1
ATOM 727 C C . LEU A 1 95 ? 3.631 -2.666 -1.235 1 97.06 95 LEU A C 1
ATOM 729 O O . LEU A 1 95 ? 3.521 -3.879 -1.042 1 97.06 95 LEU A O 1
ATOM 733 N N . ALA A 1 96 ? 3.201 -2.035 -2.277 1 97.12 96 ALA A N 1
ATOM 734 C CA . ALA A 1 96 ? 2.533 -2.77 -3.35 1 97.12 96 ALA A CA 1
ATOM 735 C C . ALA A 1 96 ? 3.449 -3.84 -3.934 1 97.12 96 ALA A C 1
ATOM 737 O O . ALA A 1 96 ? 3.031 -4.984 -4.133 1 97.12 96 ALA A O 1
ATOM 738 N N . ALA A 1 97 ? 4.633 -3.479 -4.156 1 97.38 97 ALA A N 1
ATOM 739 C CA . ALA A 1 97 ? 5.594 -4.406 -4.742 1 97.38 97 ALA A CA 1
ATOM 740 C C . ALA A 1 97 ? 5.918 -5.543 -3.779 1 97.38 97 ALA A C 1
ATOM 742 O O . ALA A 1 97 ? 6 -6.707 -4.184 1 97.38 97 ALA A O 1
ATOM 743 N N . SER A 1 98 ? 6.094 -5.246 -2.529 1 97.25 98 SER A N 1
ATOM 744 C CA . SER A 1 98 ? 6.441 -6.254 -1.532 1 97.25 98 SER A CA 1
ATOM 745 C C . SER A 1 98 ? 5.309 -7.25 -1.336 1 97.25 98 SER A C 1
ATOM 747 O O . SER A 1 98 ? 5.535 -8.461 -1.308 1 97.25 98 SER A O 1
ATOM 749 N N . CYS A 1 99 ? 4.125 -6.797 -1.271 1 96.69 99 CYS A N 1
ATOM 750 C CA . CYS A 1 99 ? 2.982 -7.68 -1.078 1 96.69 99 CYS A CA 1
ATOM 751 C C . CYS A 1 99 ? 2.744 -8.539 -2.312 1 96.69 99 CYS A C 1
ATOM 753 O O . CYS A 1 99 ? 2.402 -9.719 -2.193 1 96.69 99 CYS A O 1
ATOM 755 N N . SER A 1 100 ? 2.9 -7.918 -3.471 1 96.56 100 SER A N 1
ATOM 756 C CA . SER A 1 100 ? 2.752 -8.68 -4.707 1 96.56 100 SER A CA 1
ATOM 757 C C . SER A 1 100 ? 3.775 -9.805 -4.789 1 96.56 100 SER A C 1
ATOM 759 O O . SER A 1 100 ? 3.434 -10.938 -5.137 1 96.56 100 SER A O 1
ATOM 761 N N . THR A 1 101 ? 4.988 -9.516 -4.43 1 96.56 101 THR A N 1
ATOM 762 C CA . THR A 1 101 ? 6.055 -10.508 -4.508 1 96.56 101 THR A CA 1
ATOM 763 C C . THR A 1 101 ? 5.848 -11.609 -3.469 1 96.56 101 THR A C 1
ATOM 765 O O . THR A 1 101 ? 6.031 -12.789 -3.764 1 96.56 101 THR A O 1
ATOM 768 N N . ALA A 1 102 ? 5.48 -11.203 -2.295 1 95.88 102 ALA A N 1
ATOM 769 C CA . ALA A 1 102 ? 5.246 -12.188 -1.241 1 95.88 102 ALA A CA 1
ATOM 770 C C . ALA A 1 102 ? 4.117 -13.141 -1.623 1 95.88 102 ALA A C 1
ATOM 772 O O . ALA A 1 102 ? 4.211 -14.352 -1.395 1 95.88 102 ALA A O 1
ATOM 773 N N . SER A 1 103 ? 3.082 -12.672 -2.236 1 95.69 103 SER A N 1
ATOM 774 C CA . SER A 1 103 ? 1.943 -13.516 -2.596 1 95.69 103 SER A CA 1
ATOM 775 C C . SER A 1 103 ? 2.281 -14.438 -3.762 1 95.69 103 SER A C 1
ATOM 777 O O . SER A 1 103 ? 1.875 -15.602 -3.777 1 95.69 103 SER A O 1
ATOM 779 N N . VAL A 1 104 ? 3.002 -13.883 -4.723 1 94.56 104 VAL A N 1
ATOM 780 C CA . VAL A 1 104 ? 3.4 -14.703 -5.867 1 94.56 104 VAL A CA 1
ATOM 781 C C . VAL A 1 104 ? 4.332 -15.82 -5.402 1 94.56 104 VAL A C 1
ATOM 783 O O . VAL A 1 104 ? 4.191 -16.969 -5.832 1 94.56 104 VAL A O 1
ATOM 786 N N . ALA A 1 105 ? 5.246 -15.508 -4.562 1 93.12 105 ALA A N 1
ATOM 787 C CA . ALA A 1 105 ? 6.164 -16.516 -4.039 1 93.12 105 ALA A CA 1
ATOM 788 C C . ALA A 1 105 ? 5.406 -17.609 -3.295 1 93.12 105 ALA A C 1
ATOM 790 O O . ALA A 1 105 ? 5.762 -18.797 -3.379 1 93.12 105 ALA A O 1
ATOM 791 N N . ASP A 1 106 ? 4.363 -17.234 -2.588 1 92.25 106 ASP A N 1
ATOM 792 C CA . ASP A 1 106 ? 3.551 -18.203 -1.851 1 92.25 106 ASP A CA 1
ATOM 793 C C . ASP A 1 106 ? 2.814 -19.141 -2.801 1 92.25 106 ASP A C 1
ATOM 795 O O . ASP A 1 106 ? 2.764 -20.359 -2.57 1 92.25 106 ASP A O 1
ATOM 799 N N . VAL A 1 107 ? 2.268 -18.641 -3.848 1 92.06 107 VAL A N 1
ATOM 800 C CA . VAL A 1 107 ? 1.538 -19.438 -4.82 1 92.06 107 VAL A CA 1
ATOM 801 C C . VAL A 1 107 ? 2.506 -20.359 -5.566 1 92.06 107 VAL A C 1
ATOM 803 O O . VAL A 1 107 ? 2.203 -21.531 -5.809 1 92.06 107 VAL A O 1
ATOM 806 N N . LEU A 1 108 ? 3.676 -19.844 -5.926 1 90.88 108 LEU A N 1
ATOM 807 C CA . LEU A 1 108 ? 4.664 -20.641 -6.633 1 90.88 108 LEU A CA 1
ATOM 808 C C . LEU A 1 108 ? 5.156 -21.797 -5.754 1 90.88 108 LEU A C 1
ATOM 810 O O . LEU A 1 108 ? 5.402 -22.891 -6.25 1 90.88 108 LEU A O 1
ATOM 814 N N . LEU A 1 109 ? 5.262 -21.5 -4.527 1 88.69 109 LEU A N 1
ATOM 815 C CA . LEU A 1 109 ? 5.645 -22.547 -3.59 1 88.69 109 LEU A CA 1
ATOM 816 C C . LEU A 1 109 ? 4.566 -23.625 -3.506 1 88.69 109 LEU A C 1
ATOM 818 O O . LEU A 1 109 ? 4.875 -24.812 -3.379 1 88.69 109 LEU A O 1
ATOM 822 N N . LYS A 1 110 ? 3.354 -23.234 -3.59 1 85.38 110 LYS A N 1
ATOM 823 C CA . LYS A 1 110 ? 2.227 -24.156 -3.525 1 85.38 110 LYS A CA 1
ATOM 824 C C . LYS A 1 110 ? 2.133 -25 -4.793 1 85.38 110 LYS A C 1
ATOM 826 O O . LYS A 1 110 ? 1.862 -26.203 -4.727 1 85.38 110 LYS A O 1
ATOM 831 N N . VAL A 1 111 ? 2.328 -24.391 -5.945 1 85.38 111 VAL A N 1
ATOM 832 C CA . VAL A 1 111 ? 2.246 -25.094 -7.215 1 85.38 111 VAL A CA 1
ATOM 833 C C . VAL A 1 111 ? 3.439 -26.047 -7.359 1 85.38 111 VAL A C 1
ATOM 835 O O . VAL A 1 111 ? 3.295 -27.172 -7.836 1 85.38 111 VAL A O 1
ATOM 838 N N . GLY A 1 112 ? 4.555 -25.656 -6.902 1 80.94 112 GLY A N 1
ATOM 839 C CA . GLY A 1 112 ? 5.738 -26.5 -6.879 1 80.94 112 GLY A CA 1
ATOM 840 C C . GLY A 1 112 ? 6.406 -26.625 -8.234 1 80.94 112 GLY A C 1
ATOM 841 O O . GLY A 1 112 ? 6.375 -25.688 -9.039 1 80.94 112 GLY A O 1
ATOM 842 N N . VAL A 1 113 ? 7.07 -27.781 -8.414 1 75.5 113 VAL A N 1
ATOM 843 C CA . VAL A 1 113 ? 7.789 -28.078 -9.648 1 75.5 113 VAL A CA 1
ATOM 844 C C . VAL A 1 113 ? 6.793 -28.359 -10.773 1 75.5 113 VAL A C 1
ATOM 846 O O . VAL A 1 113 ? 5.762 -29 -10.547 1 75.5 113 VAL A O 1
ATOM 849 N N . PRO A 1 114 ? 7.277 -27.656 -11.93 1 79.25 114 PRO A N 1
ATOM 850 C CA . PRO A 1 114 ? 8.555 -27.094 -12.367 1 79.25 114 PRO A CA 1
ATOM 851 C C . PRO A 1 114 ? 8.617 -25.578 -12.211 1 79.25 114 PRO A C 1
ATOM 853 O O . PRO A 1 114 ? 9.602 -24.953 -12.602 1 79.25 114 PRO A O 1
ATOM 856 N N . TYR A 1 115 ? 7.645 -24.984 -11.602 1 77.19 115 TYR A N 1
ATOM 857 C CA . TYR A 1 115 ? 7.574 -23.531 -11.602 1 77.19 115 TYR A CA 1
ATOM 858 C C . TYR A 1 115 ? 8.516 -22.938 -10.562 1 77.19 115 TYR A C 1
ATOM 860 O O . TYR A 1 115 ? 9.078 -21.859 -10.766 1 77.19 115 TYR A O 1
ATOM 868 N N . CYS A 1 116 ? 8.656 -23.672 -9.547 1 81 116 CYS A N 1
ATOM 869 C CA . CYS A 1 116 ? 9.508 -23.109 -8.508 1 81 116 CYS A CA 1
ATOM 870 C C . CYS A 1 116 ? 10.156 -24.203 -7.676 1 81 116 CYS A C 1
ATOM 872 O O . CYS A 1 116 ? 9.461 -25.016 -7.059 1 81 116 CYS A O 1
ATOM 874 N N . SER A 1 117 ? 11.469 -24.172 -7.68 1 85.56 117 SER A N 1
ATOM 875 C CA . SER A 1 117 ? 12.195 -25.047 -6.77 1 85.56 117 SER A CA 1
ATOM 876 C C . SER A 1 117 ? 12.227 -24.469 -5.355 1 85.56 117 SER A C 1
ATOM 878 O O . SER A 1 117 ? 12.008 -23.281 -5.164 1 85.56 117 SER A O 1
ATOM 880 N N . ALA A 1 118 ? 12.383 -25.297 -4.344 1 85.69 118 ALA A N 1
ATOM 881 C CA . ALA A 1 118 ? 12.383 -24.875 -2.945 1 85.69 118 ALA A CA 1
ATOM 882 C C . ALA A 1 118 ? 13.422 -23.781 -2.705 1 85.69 118 ALA A C 1
ATOM 884 O O . ALA A 1 118 ? 13.156 -22.797 -2.012 1 85.69 118 ALA A O 1
ATOM 885 N N . LYS A 1 119 ? 14.609 -23.969 -3.236 1 87.94 119 LYS A N 1
ATOM 886 C CA . LYS A 1 119 ? 15.688 -23 -3.064 1 87.94 119 LYS A CA 1
ATOM 887 C C . LYS A 1 119 ? 15.352 -21.672 -3.736 1 87.94 119 LYS A C 1
ATOM 889 O O . LYS A 1 119 ? 15.562 -20.609 -3.152 1 87.94 119 LYS A O 1
ATOM 894 N N . LEU A 1 120 ? 14.789 -21.781 -4.887 1 87.56 120 LEU A N 1
ATOM 895 C CA . LEU A 1 120 ? 14.422 -20.594 -5.648 1 87.56 120 LEU A CA 1
ATOM 896 C C . LEU A 1 120 ? 13.297 -19.844 -4.961 1 87.56 120 LEU A C 1
ATOM 898 O O . LEU A 1 120 ? 13.359 -18.609 -4.824 1 87.56 120 LEU A O 1
ATOM 902 N N . CYS A 1 121 ? 12.375 -20.5 -4.449 1 89.5 121 CYS A N 1
ATOM 903 C CA . CYS A 1 121 ? 11.227 -19.875 -3.793 1 89.5 121 CYS A CA 1
ATOM 904 C C . CYS A 1 121 ? 11.633 -19.234 -2.465 1 89.5 121 CYS A C 1
ATOM 906 O O . CYS A 1 121 ? 11.094 -18.203 -2.074 1 89.5 121 CYS A O 1
ATOM 908 N N . SER A 1 122 ? 12.562 -19.922 -1.824 1 91.25 122 SER A N 1
ATOM 909 C CA . SER A 1 122 ? 13.062 -19.344 -0.576 1 91.25 122 SER A CA 1
ATOM 910 C C . SER A 1 122 ? 13.766 -18.016 -0.818 1 91.25 122 SER A C 1
ATOM 912 O O . SER A 1 122 ? 13.641 -17.094 -0.016 1 91.25 122 SER A O 1
ATOM 914 N N . ARG A 1 123 ? 14.453 -17.891 -1.893 1 92.75 123 ARG A N 1
ATOM 915 C CA . ARG A 1 123 ? 15.133 -16.641 -2.246 1 92.75 123 ARG A CA 1
ATOM 916 C C . ARG A 1 123 ? 14.133 -15.539 -2.555 1 92.75 123 ARG A C 1
ATOM 918 O O . ARG A 1 123 ? 14.344 -14.383 -2.174 1 92.75 123 ARG A O 1
ATOM 925 N N . TYR A 1 124 ? 13.078 -15.875 -3.207 1 93.38 124 TYR A N 1
ATOM 926 C CA . TYR A 1 124 ? 12.039 -14.891 -3.502 1 93.38 124 TYR A CA 1
ATOM 927 C C . TYR A 1 124 ? 11.383 -14.391 -2.221 1 93.38 124 TYR A C 1
ATOM 929 O O . TYR A 1 124 ? 11.109 -13.203 -2.084 1 93.38 124 TYR A O 1
ATOM 937 N N . ARG A 1 125 ? 11.195 -15.273 -1.284 1 94.5 125 ARG A N 1
ATOM 938 C CA . ARG A 1 125 ? 10.586 -14.898 -0.011 1 94.5 125 ARG A CA 1
ATOM 939 C C . ARG A 1 125 ? 11.516 -13.977 0.781 1 94.5 125 ARG A C 1
ATOM 941 O O . ARG A 1 125 ? 11.055 -13.023 1.419 1 94.5 125 ARG A O 1
ATOM 948 N N . LEU A 1 126 ? 12.719 -14.344 0.7 1 95.5 126 LEU A N 1
ATOM 949 C CA . LEU A 1 126 ? 13.695 -13.508 1.385 1 95.5 126 LEU A CA 1
ATOM 950 C C . LEU A 1 126 ? 13.766 -12.117 0.75 1 95.5 126 LEU A C 1
ATOM 952 O O . LEU A 1 126 ? 13.867 -11.117 1.455 1 95.5 126 LEU A O 1
ATOM 956 N N . SER A 1 127 ? 13.734 -12.102 -0.541 1 96.75 127 SER A N 1
ATOM 957 C CA . SER A 1 127 ? 13.719 -10.82 -1.234 1 96.75 127 SER A CA 1
ATOM 958 C C . SER A 1 127 ? 12.5 -9.992 -0.826 1 96.75 127 SER A C 1
ATOM 960 O O . SER A 1 127 ? 12.625 -8.789 -0.558 1 96.75 127 SER A O 1
ATOM 962 N N . ALA A 1 128 ? 11.375 -10.609 -0.729 1 96.75 128 ALA A N 1
ATOM 963 C CA . ALA A 1 128 ? 10.156 -9.922 -0.317 1 96.75 128 ALA A CA 1
ATOM 964 C C . ALA A 1 128 ? 10.281 -9.398 1.112 1 96.75 128 ALA A C 1
ATOM 966 O O . ALA A 1 128 ? 9.852 -8.281 1.41 1 96.75 128 ALA A O 1
ATOM 967 N N . ALA A 1 129 ? 10.82 -10.195 1.966 1 97.31 129 ALA A N 1
ATOM 968 C CA . ALA A 1 129 ? 10.992 -9.797 3.359 1 97.31 129 ALA A CA 1
ATOM 969 C C . ALA A 1 129 ? 11.875 -8.555 3.467 1 97.31 129 ALA A C 1
ATOM 971 O O . ALA A 1 129 ? 11.562 -7.629 4.223 1 97.31 129 ALA A O 1
ATOM 972 N N . MET A 1 130 ? 12.891 -8.531 2.701 1 98.12 130 MET A N 1
ATOM 973 C CA . MET A 1 130 ? 13.789 -7.387 2.703 1 98.12 130 MET A CA 1
ATOM 974 C C . MET A 1 130 ? 13.094 -6.148 2.146 1 98.12 130 MET A C 1
ATOM 976 O O . MET A 1 130 ? 13.305 -5.039 2.637 1 98.12 130 MET A O 1
ATOM 980 N N . ALA A 1 131 ? 12.328 -6.379 1.164 1 97.88 131 ALA A N 1
ATOM 981 C CA . ALA A 1 131 ? 11.578 -5.266 0.586 1 97.88 131 ALA A CA 1
ATOM 982 C C . ALA A 1 131 ? 10.578 -4.699 1.588 1 97.88 131 ALA A C 1
ATOM 984 O O . ALA A 1 131 ? 10.375 -3.484 1.651 1 97.88 131 ALA A O 1
ATOM 985 N N . PHE A 1 132 ? 9.969 -5.551 2.434 1 98 132 PHE A N 1
ATOM 986 C CA . PHE A 1 132 ? 9.039 -5.105 3.469 1 98 132 PHE A CA 1
ATOM 987 C C . PHE A 1 132 ? 9.758 -4.258 4.512 1 98 132 PHE A C 1
ATOM 989 O O . PHE A 1 132 ? 9.219 -3.264 4.996 1 98 132 PHE A O 1
ATOM 996 N N . LEU A 1 133 ? 10.875 -4.684 4.766 1 97.56 133 LEU A N 1
ATOM 997 C CA . LEU A 1 133 ? 11.664 -3.928 5.734 1 97.56 133 LEU A CA 1
ATOM 998 C C . LEU A 1 133 ? 12.031 -2.553 5.184 1 97.56 133 LEU A C 1
ATOM 1000 O O . LEU A 1 133 ? 11.953 -1.554 5.902 1 97.56 133 LEU A O 1
ATOM 1004 N N . SER A 1 134 ? 12.414 -2.514 3.939 1 97.56 134 SER A N 1
ATOM 1005 C CA . SER A 1 134 ? 12.703 -1.234 3.301 1 97.56 134 SER A CA 1
ATOM 1006 C C . SER A 1 134 ? 11.469 -0.34 3.275 1 97.56 134 SER A C 1
ATOM 1008 O O . SER A 1 134 ? 11.562 0.863 3.527 1 97.56 134 SER A O 1
ATOM 1010 N N . TRP A 1 135 ? 10.352 -0.912 2.969 1 96.94 135 TRP A N 1
ATOM 1011 C CA . TRP A 1 135 ? 9.102 -0.163 2.977 1 96.94 135 TRP A CA 1
ATOM 1012 C C . TRP A 1 135 ? 8.812 0.394 4.367 1 96.94 135 TRP A C 1
ATOM 1014 O O . TRP A 1 135 ? 8.406 1.55 4.508 1 96.94 135 TRP A O 1
ATOM 1024 N N . PHE A 1 136 ? 9 -0.447 5.391 1 96.12 136 PHE A N 1
ATOM 1025 C CA . PHE A 1 136 ? 8.719 -0.029 6.758 1 96.12 136 PHE A CA 1
ATOM 1026 C C . PHE A 1 136 ? 9.562 1.18 7.141 1 96.12 136 PHE A C 1
ATOM 1028 O O . PHE A 1 136 ? 9.055 2.143 7.719 1 96.12 136 PHE A O 1
ATOM 1035 N N . LEU A 1 137 ? 10.734 1.146 6.805 1 95.25 137 LEU A N 1
ATOM 1036 C CA . LEU A 1 137 ? 11.625 2.262 7.098 1 95.25 137 LEU A CA 1
ATOM 1037 C C . LEU A 1 137 ? 11.234 3.496 6.293 1 95.25 137 LEU A C 1
ATOM 1039 O O . LEU A 1 137 ? 11.297 4.621 6.797 1 95.25 137 LEU A O 1
ATOM 1043 N N . SER A 1 138 ? 10.867 3.25 5.047 1 94 138 SER A N 1
ATOM 1044 C CA . SER A 1 138 ? 10.438 4.359 4.203 1 94 138 SER A CA 1
ATOM 1045 C C . SER A 1 138 ? 9.164 5 4.734 1 94 138 SER A C 1
ATOM 1047 O O . SER A 1 138 ? 9 6.219 4.668 1 94 138 SER A O 1
ATOM 1049 N N . LEU A 1 139 ? 8.312 4.199 5.273 1 93.5 139 LEU A N 1
ATOM 1050 C CA . LEU A 1 139 ? 7.074 4.711 5.852 1 93.5 139 LEU A CA 1
ATOM 1051 C C . LEU A 1 139 ? 7.363 5.566 7.078 1 93.5 139 LEU A C 1
ATOM 1053 O O . LEU A 1 139 ? 6.777 6.641 7.242 1 93.5 139 LEU A O 1
ATOM 1057 N N . VAL A 1 140 ? 8.227 5.074 7.855 1 91.88 140 VAL A N 1
ATOM 1058 C CA . VAL A 1 140 ? 8.602 5.801 9.062 1 91.88 140 VAL A CA 1
ATOM 1059 C C . VAL A 1 140 ? 9.219 7.148 8.688 1 91.88 140 VAL A C 1
ATOM 1061 O O . VAL A 1 140 ? 8.867 8.18 9.266 1 91.88 140 VAL A O 1
ATOM 1064 N N . SER A 1 141 ? 10.031 7.152 7.703 1 89.56 141 SER A N 1
ATOM 1065 C CA . SER A 1 141 ? 10.641 8.391 7.23 1 89.56 141 SER A CA 1
ATOM 1066 C C . SER A 1 141 ? 9.586 9.352 6.68 1 89.56 141 SER A C 1
ATOM 1068 O O . SER A 1 141 ? 9.641 10.555 6.938 1 89.56 141 SER A O 1
ATOM 1070 N N . ALA A 1 142 ? 8.695 8.812 5.969 1 89.25 142 ALA A N 1
ATOM 1071 C CA . ALA A 1 142 ? 7.641 9.625 5.371 1 89.25 142 ALA A CA 1
ATOM 1072 C C . ALA A 1 142 ? 6.75 10.25 6.449 1 89.25 142 ALA A C 1
ATOM 1074 O O . ALA A 1 142 ? 6.336 11.398 6.328 1 89.25 142 ALA A O 1
ATOM 1075 N N . LEU A 1 143 ? 6.484 9.539 7.438 1 86.31 143 LEU A N 1
ATOM 1076 C CA . LEU A 1 143 ? 5.645 10.031 8.523 1 86.31 143 LEU A CA 1
ATOM 1077 C C . LEU A 1 143 ? 6.348 11.141 9.297 1 86.31 143 LEU A C 1
ATOM 1079 O O . LEU A 1 143 ? 5.734 12.148 9.641 1 86.31 143 LEU A O 1
ATOM 1083 N N . PHE A 1 144 ? 7.586 10.992 9.523 1 84.94 144 PHE A N 1
ATOM 1084 C CA . PHE A 1 144 ? 8.352 12.008 10.234 1 84.94 144 PHE A CA 1
ATOM 1085 C C . PHE A 1 144 ? 8.422 13.305 9.422 1 84.94 144 PHE A C 1
ATOM 1087 O O . PHE A 1 144 ? 8.258 14.391 9.977 1 84.94 144 PHE A O 1
ATOM 1094 N N . ASN A 1 145 ? 8.625 13.141 8.219 1 83.44 145 ASN A N 1
ATOM 1095 C CA . ASN A 1 145 ? 8.711 14.32 7.367 1 83.44 145 ASN A CA 1
ATOM 1096 C C . ASN A 1 145 ? 7.355 15.023 7.242 1 83.44 145 ASN A C 1
ATOM 1098 O O . ASN A 1 145 ? 7.293 16.25 7.137 1 83.44 145 ASN A O 1
ATOM 1102 N N . LEU A 1 146 ? 6.328 14.234 7.215 1 78.62 146 LEU A N 1
ATOM 1103 C CA . LEU A 1 146 ? 4.992 14.812 7.141 1 78.62 146 LEU A CA 1
ATOM 1104 C C . LEU A 1 146 ? 4.66 15.578 8.422 1 78.62 146 LEU A C 1
ATOM 1106 O O . LEU A 1 146 ? 4.012 16.625 8.367 1 78.62 146 LEU A O 1
ATOM 1110 N N . TRP A 1 147 ? 5.117 15.078 9.461 1 78 147 TRP A N 1
ATOM 1111 C CA . TRP A 1 147 ? 4.879 15.734 10.742 1 78 147 TRP A CA 1
ATOM 1112 C C . TRP A 1 147 ? 5.648 17.047 10.836 1 78 147 TRP A C 1
ATOM 1114 O O . TRP A 1 147 ? 5.199 18 11.484 1 78 147 TRP A O 1
ATOM 1124 N N . LEU A 1 148 ? 6.625 17.203 10.117 1 74.19 148 LEU A N 1
ATOM 1125 C CA . LEU A 1 148 ? 7.473 18.391 10.188 1 74.19 148 LEU A CA 1
ATOM 1126 C C . LEU A 1 148 ? 7.008 19.438 9.195 1 74.19 148 LEU A C 1
ATOM 1128 O O . LEU A 1 148 ? 7.332 20.625 9.344 1 74.19 148 LEU A O 1
ATOM 1132 N N . LEU A 1 149 ? 6.25 19.078 8.289 1 73.75 149 LEU A N 1
ATOM 1133 C CA . LEU A 1 149 ? 5.875 19.969 7.188 1 73.75 149 LEU A CA 1
ATOM 1134 C C . LEU A 1 149 ? 5.113 21.188 7.699 1 73.75 149 LEU A C 1
ATOM 1136 O O . LEU A 1 149 ? 5.398 22.312 7.301 1 73.75 149 LEU A O 1
ATOM 1140 N N . PRO A 1 150 ? 4.219 21.031 8.633 1 69.31 150 PRO A N 1
ATOM 1141 C CA . PRO A 1 150 ? 3.502 22.219 9.094 1 69.31 150 PRO A CA 1
ATOM 1142 C C . PRO A 1 150 ? 4.371 23.125 9.961 1 69.31 150 PRO A C 1
ATOM 1144 O O . PRO A 1 150 ? 4.055 24.312 10.133 1 69.31 150 PRO A O 1
ATOM 1147 N N . SER A 1 151 ? 5.406 22.672 10.43 1 67.69 151 SER A N 1
ATOM 1148 C CA . SER A 1 151 ? 6.25 23.469 11.312 1 67.69 151 SER A CA 1
ATOM 1149 C C . SER A 1 151 ? 7.277 24.281 10.523 1 67.69 151 SER A C 1
ATOM 1151 O O . SER A 1 151 ? 7.992 25.109 11.086 1 67.69 151 SER A O 1
ATOM 1153 N N . LEU A 1 152 ? 7.289 24.078 9.258 1 65.94 152 LEU A N 1
ATOM 1154 C CA . LEU A 1 152 ? 8.227 24.812 8.422 1 65.94 152 LEU A CA 1
ATOM 1155 C C . LEU A 1 152 ? 7.535 25.984 7.734 1 65.94 152 LEU A C 1
ATOM 1157 O O . LEU A 1 152 ? 6.336 25.938 7.457 1 65.94 152 LEU A O 1
ATOM 1161 N N . MET B 1 1 ? -14.703 29.359 9.039 1 38.31 1 MET B N 1
ATOM 1162 C CA . MET B 1 1 ? -13.859 28.188 8.859 1 38.31 1 MET B CA 1
ATOM 1163 C C . MET B 1 1 ? -14.188 27.469 7.551 1 38.31 1 MET B C 1
ATOM 1165 O O . MET B 1 1 ? -15.336 27.109 7.309 1 38.31 1 MET B O 1
ATOM 1169 N N . GLU B 1 2 ? -13.562 27.734 6.441 1 47.75 2 GLU B N 1
ATOM 1170 C CA . GLU B 1 2 ? -13.898 27.266 5.102 1 47.75 2 GLU B CA 1
ATOM 1171 C C . GLU B 1 2 ? -14.016 25.734 5.062 1 47.75 2 GLU B C 1
ATOM 1173 O O . GLU B 1 2 ? -13.07 25.031 5.434 1 47.75 2 GLU B O 1
ATOM 1178 N N . GLU B 1 3 ? -15.18 25.203 5.188 1 55.41 3 GLU B N 1
ATOM 1179 C CA . GLU B 1 3 ? -15.555 23.781 5.148 1 55.41 3 GLU B CA 1
ATOM 1180 C C . GLU B 1 3 ? -14.875 23.062 3.982 1 55.41 3 GLU B C 1
ATOM 1182 O O . GLU B 1 3 ? -15.047 23.453 2.824 1 55.41 3 GLU B O 1
ATOM 1187 N N . LEU B 1 4 ? -13.469 22.703 4.141 1 58.41 4 LEU B N 1
ATOM 1188 C CA . LEU B 1 4 ? -12.836 21.953 3.055 1 58.41 4 LEU B CA 1
ATOM 1189 C C . LEU B 1 4 ? -13.758 20.859 2.535 1 58.41 4 LEU B C 1
ATOM 1191 O O . LEU B 1 4 ? -14.297 20.078 3.318 1 58.41 4 LEU B O 1
ATOM 1195 N N . PRO B 1 5 ? -14.102 21.016 1.256 1 60.84 5 PRO B N 1
ATOM 1196 C CA . PRO B 1 5 ? -14.867 19.953 0.602 1 60.84 5 PRO B CA 1
ATOM 1197 C C . PRO B 1 5 ? -14.211 18.578 0.733 1 60.84 5 PRO B C 1
ATOM 1199 O O . PRO B 1 5 ? -13 18.453 0.581 1 60.84 5 PRO B O 1
ATOM 1202 N N . GLY B 1 6 ? -14.938 17.656 1.589 1 59 6 GLY B N 1
ATOM 1203 C CA . GLY B 1 6 ? -14.43 16.297 1.748 1 59 6 GLY B CA 1
ATOM 1204 C C . GLY B 1 6 ? -14.18 15.922 3.195 1 59 6 GLY B C 1
ATOM 1205 O O . GLY B 1 6 ? -13.891 14.766 3.5 1 59 6 GLY B O 1
ATOM 1206 N N . ALA B 1 7 ? -14.203 16.922 3.963 1 65.06 7 ALA B N 1
ATOM 1207 C CA . ALA B 1 7 ? -14.031 16.641 5.387 1 65.06 7 ALA B CA 1
ATOM 1208 C C . ALA B 1 7 ? -15.195 15.812 5.922 1 65.06 7 ALA B C 1
ATOM 1210 O O . ALA B 1 7 ? -16.25 15.719 5.281 1 65.06 7 ALA B O 1
ATOM 1211 N N . LEU B 1 8 ? -14.844 15.273 7.016 1 70.06 8 LEU B N 1
ATOM 1212 C CA . LEU B 1 8 ? -15.883 14.492 7.68 1 70.06 8 LEU B CA 1
ATOM 1213 C C . LEU B 1 8 ? -17.141 15.32 7.879 1 70.06 8 LEU B C 1
ATOM 1215 O O . LEU B 1 8 ? -17.078 16.469 8.305 1 70.06 8 LEU B O 1
ATOM 1219 N N . GLY B 1 9 ? -18.234 14.867 7.379 1 71.88 9 GLY B N 1
ATOM 1220 C CA . GLY B 1 9 ? -19.516 15.547 7.566 1 71.88 9 GLY B CA 1
ATOM 1221 C C . GLY B 1 9 ? -19.953 16.344 6.352 1 71.88 9 GLY B C 1
ATOM 1222 O O . GLY B 1 9 ? -20.938 17.062 6.402 1 71.88 9 GLY B O 1
ATOM 1223 N N . THR B 1 10 ? -19.188 16.234 5.25 1 80.31 10 THR B N 1
ATOM 1224 C CA . THR B 1 10 ? -19.547 16.969 4.039 1 80.31 10 THR B CA 1
ATOM 1225 C C . THR B 1 10 ? -20.109 16.016 2.98 1 80.31 10 THR B C 1
ATOM 1227 O O . THR B 1 10 ? -20.031 14.797 3.131 1 80.31 10 THR B O 1
ATOM 1230 N N . SER B 1 11 ? -20.734 16.594 1.998 1 84.06 11 SER B N 1
ATOM 1231 C CA . SER B 1 11 ? -21.344 15.797 0.933 1 84.06 11 SER B CA 1
ATOM 1232 C C . SER B 1 11 ? -20.297 15.016 0.151 1 84.06 11 SER B C 1
ATOM 1234 O O . SER B 1 11 ? -20.484 13.836 -0.144 1 84.06 11 SER B O 1
ATOM 1236 N N . PRO B 1 12 ? -19.188 15.641 -0.199 1 86.31 12 PRO B N 1
ATOM 1237 C CA . PRO B 1 12 ? -18.156 14.867 -0.905 1 86.31 12 PRO B CA 1
ATOM 1238 C C . PRO B 1 12 ? -17.641 13.695 -0.082 1 86.31 12 PRO B C 1
ATOM 1240 O O . PRO B 1 12 ? -17.344 12.633 -0.636 1 86.31 12 PRO B O 1
ATOM 1243 N N . SER B 1 13 ? -17.531 13.906 1.152 1 87.94 13 SER B N 1
ATOM 1244 C CA . SER B 1 13 ? -17.094 12.805 2.01 1 87.94 13 SER B CA 1
ATOM 1245 C C . SER B 1 13 ? -18.109 11.672 2.014 1 87.94 13 SER B C 1
ATOM 1247 O O . SER B 1 13 ? -17.75 10.492 2.023 1 87.94 13 SER B O 1
ATOM 1249 N N . LEU B 1 14 ? -19.281 12 1.995 1 89.75 14 LEU B N 1
ATOM 1250 C CA . LEU B 1 14 ? -20.344 11 1.957 1 89.75 14 LEU B CA 1
ATOM 1251 C C . LEU B 1 14 ? -20.281 10.18 0.677 1 89.75 14 LEU B C 1
ATOM 1253 O O . LEU B 1 14 ? -20.391 8.953 0.717 1 89.75 14 LEU B O 1
ATOM 1257 N N . VAL B 1 15 ? -20.062 10.836 -0.427 1 91.81 15 VAL B N 1
ATOM 1258 C CA . VAL B 1 15 ? -19.969 10.156 -1.716 1 91.81 15 VAL B CA 1
ATOM 1259 C C . VAL B 1 15 ? -18.766 9.234 -1.729 1 91.81 15 VAL B C 1
ATOM 1261 O O . VAL B 1 15 ? -18.828 8.109 -2.238 1 91.81 15 VAL B O 1
ATOM 1264 N N . LEU B 1 16 ? -17.656 9.664 -1.201 1 93.12 16 LEU B N 1
ATOM 1265 C CA . LEU B 1 16 ? -16.438 8.852 -1.142 1 93.12 16 LEU B CA 1
ATOM 1266 C C . LEU B 1 16 ? -16.672 7.59 -0.309 1 93.12 16 LEU B C 1
ATOM 1268 O O . LEU B 1 16 ? -16.297 6.492 -0.717 1 93.12 16 LEU B O 1
ATOM 1272 N N . ARG B 1 17 ? -17.344 7.719 0.765 1 94.12 17 ARG B N 1
ATOM 1273 C CA . ARG B 1 17 ? -17.578 6.59 1.66 1 94.12 17 ARG B CA 1
ATOM 1274 C C . ARG B 1 17 ? -18.562 5.594 1.042 1 94.12 17 ARG B C 1
ATOM 1276 O O . ARG B 1 17 ? -18.375 4.379 1.164 1 94.12 17 ARG B O 1
ATOM 1283 N N . LEU B 1 18 ? -19.516 6.121 0.42 1 94.88 18 LEU B N 1
ATOM 1284 C CA . LEU B 1 18 ? -20.469 5.242 -0.242 1 94.88 18 LEU B CA 1
ATOM 1285 C C . LEU B 1 18 ? -19.797 4.48 -1.386 1 94.88 18 LEU B C 1
ATOM 1287 O O . LEU B 1 18 ? -20.062 3.287 -1.572 1 94.88 18 LEU B O 1
ATOM 1291 N N . GLY B 1 19 ? -19.031 5.238 -2.082 1 96.25 19 GLY B N 1
ATOM 1292 C CA . GLY B 1 19 ? -18.297 4.578 -3.145 1 96.25 19 GLY B CA 1
ATOM 1293 C C . GLY B 1 19 ? -17.375 3.482 -2.641 1 96.25 19 GLY B C 1
ATOM 1294 O O . GLY B 1 19 ? -17.312 2.402 -3.234 1 96.25 19 GLY B O 1
ATOM 1295 N N . GLN B 1 20 ? -16.703 3.738 -1.571 1 96.5 20 GLN B N 1
ATOM 1296 C CA . GLN B 1 20 ? -15.836 2.742 -0.953 1 96.5 20 GLN B CA 1
ATOM 1297 C C . GLN B 1 20 ? -16.609 1.486 -0.578 1 96.5 20 GLN B C 1
ATOM 1299 O O . GLN B 1 20 ? -16.172 0.368 -0.843 1 96.5 20 GLN B O 1
ATOM 1304 N N . ALA B 1 21 ? -17.75 1.684 -0.00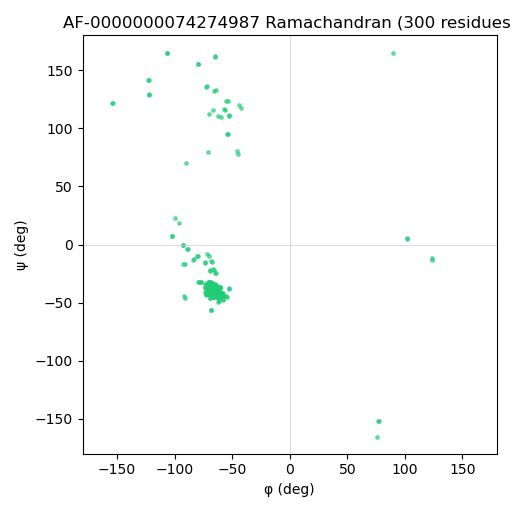4 1 97.19 21 ALA B N 1
ATOM 1305 C CA . ALA B 1 21 ? -18.562 0.557 0.442 1 97.19 21 ALA B CA 1
ATOM 1306 C C . ALA B 1 21 ? -19.078 -0.25 -0.745 1 97.19 21 ALA B C 1
ATOM 1308 O O . ALA B 1 21 ? -19.078 -1.483 -0.713 1 97.19 21 ALA B O 1
ATOM 1309 N N . ILE B 1 22 ? -19.422 0.437 -1.753 1 97.81 22 ILE B N 1
ATOM 1310 C CA . ILE B 1 22 ? -19.984 -0.223 -2.928 1 97.81 22 ILE B CA 1
ATOM 1311 C C . ILE B 1 22 ? -18.891 -1.045 -3.623 1 97.81 22 ILE B C 1
ATOM 1313 O O . ILE B 1 22 ? -19.109 -2.217 -3.947 1 97.81 22 ILE B O 1
ATOM 1317 N N . PHE B 1 23 ? -17.75 -0.488 -3.811 1 98.5 23 PHE B N 1
ATOM 1318 C CA . PHE B 1 23 ? -16.672 -1.188 -4.5 1 98.5 23 PHE B CA 1
ATOM 1319 C C . PHE B 1 23 ? -16.125 -2.32 -3.639 1 98.5 23 PHE B C 1
ATOM 1321 O O . PHE B 1 23 ? -15.75 -3.375 -4.156 1 98.5 23 PHE B O 1
ATOM 1328 N N . ALA B 1 24 ? -16.078 -2.094 -2.369 1 98.31 24 ALA B N 1
ATOM 1329 C CA . ALA B 1 24 ? -15.641 -3.164 -1.479 1 98.31 24 ALA B CA 1
ATOM 1330 C C . ALA B 1 24 ? -16.625 -4.332 -1.496 1 98.31 24 ALA B C 1
ATOM 1332 O O . ALA B 1 24 ? -16.203 -5.496 -1.532 1 98.31 24 ALA B O 1
ATOM 1333 N N . SER B 1 25 ? -17.906 -4.031 -1.506 1 97.81 25 SER B N 1
ATOM 1334 C CA . SER B 1 25 ? -18.922 -5.078 -1.56 1 97.81 25 SER B CA 1
ATOM 1335 C C . SER B 1 25 ? -18.875 -5.832 -2.885 1 97.81 25 SER B C 1
ATOM 1337 O O . SER B 1 25 ? -19.031 -7.055 -2.914 1 97.81 25 SER B O 1
ATOM 1339 N N . ALA B 1 26 ? -18.672 -5.074 -3.904 1 97.88 26 ALA B N 1
ATOM 1340 C CA . ALA B 1 26 ? -18.547 -5.707 -5.215 1 97.88 26 ALA B CA 1
ATOM 1341 C C . ALA B 1 26 ? -17.344 -6.648 -5.258 1 97.88 26 ALA B C 1
ATOM 1343 O O . ALA B 1 26 ? -17.422 -7.754 -5.793 1 97.88 26 ALA B O 1
ATOM 1344 N N . SER B 1 27 ? -16.234 -6.207 -4.715 1 97.88 27 SER B N 1
ATOM 1345 C CA . SER B 1 27 ? -15.047 -7.051 -4.648 1 97.88 27 SER B CA 1
ATOM 1346 C C . SER B 1 27 ? -15.328 -8.344 -3.883 1 97.88 27 SER B C 1
ATOM 1348 O O . SER B 1 27 ? -14.953 -9.43 -4.328 1 97.88 27 SER B O 1
ATOM 1350 N N . LEU B 1 28 ? -16.031 -8.242 -2.83 1 96.5 28 LEU B N 1
ATOM 1351 C CA . LEU B 1 28 ? -16.391 -9.406 -2.033 1 96.5 28 LEU B CA 1
ATOM 1352 C C . LEU B 1 28 ? -17.312 -10.336 -2.818 1 96.5 28 LEU B C 1
ATOM 1354 O O . LEU B 1 28 ? -17.156 -11.555 -2.783 1 96.5 28 LEU B O 1
ATOM 1358 N N . PHE B 1 29 ? -18.203 -9.711 -3.508 1 96.19 29 PHE B N 1
ATOM 1359 C CA . PHE B 1 29 ? -19.188 -10.461 -4.289 1 96.19 29 PHE B CA 1
ATOM 1360 C C . PHE B 1 29 ? -18.484 -11.305 -5.352 1 96.19 29 PHE B C 1
ATOM 1362 O O . PHE B 1 29 ? -18.719 -12.516 -5.438 1 96.19 29 PHE B O 1
ATOM 1369 N N . PHE B 1 30 ? -17.609 -10.703 -6.07 1 95.31 30 PHE B N 1
ATOM 1370 C CA . PHE B 1 30 ? -16.938 -11.406 -7.156 1 95.31 30 PHE B CA 1
ATOM 1371 C C . PHE B 1 30 ? -15.961 -12.445 -6.605 1 95.31 30 PHE B C 1
ATOM 1373 O O . PHE B 1 30 ? -15.766 -13.5 -7.211 1 95.31 30 PHE B O 1
ATOM 1380 N N . MET B 1 31 ? -15.359 -12.195 -5.473 1 94.75 31 MET B N 1
ATOM 1381 C CA . MET B 1 31 ? -14.422 -13.141 -4.875 1 94.75 31 MET B CA 1
ATOM 1382 C C . MET B 1 31 ? -15.156 -14.352 -4.301 1 94.75 31 MET B C 1
ATOM 1384 O O . MET B 1 31 ? -14.688 -15.484 -4.43 1 94.75 31 MET B O 1
ATOM 1388 N N . CYS B 1 32 ? -16.328 -14.125 -3.799 1 90.75 32 CYS B N 1
ATOM 1389 C CA . CYS B 1 32 ? -17.016 -15.18 -3.066 1 90.75 32 CYS B CA 1
ATOM 1390 C C . CYS B 1 32 ? -17.922 -15.984 -3.994 1 90.75 32 CYS B C 1
ATOM 1392 O O . CYS B 1 32 ? -18.531 -16.969 -3.568 1 90.75 32 CYS B O 1
ATOM 1394 N N . LEU B 1 33 ? -17.938 -15.625 -5.219 1 90.25 33 LEU B N 1
ATOM 1395 C CA . LEU B 1 33 ? -18.719 -16.406 -6.176 1 90.25 33 LEU B CA 1
ATOM 1396 C C . LEU B 1 33 ? -18.156 -17.812 -6.305 1 90.25 33 LEU B C 1
ATOM 1398 O O . LEU B 1 33 ? -18.891 -18.75 -6.637 1 90.25 33 LEU B O 1
ATOM 1402 N N . GLU B 1 34 ? -16.844 -17.938 -5.984 1 78.75 34 GLU B N 1
ATOM 1403 C CA . GLU B 1 34 ? -16.219 -19.266 -6.039 1 78.75 34 GLU B CA 1
ATOM 1404 C C . GLU B 1 34 ? -15.602 -19.641 -4.695 1 78.75 34 GLU B C 1
ATOM 1406 O O . GLU B 1 34 ? -14.922 -18.828 -4.074 1 78.75 34 GLU B O 1
ATOM 1411 N N . ILE B 1 35 ? -15.758 -20.891 -4.41 1 80.56 35 ILE B N 1
ATOM 1412 C CA . ILE B 1 35 ? -15.297 -21.359 -3.109 1 80.56 35 ILE B CA 1
ATOM 1413 C C . ILE B 1 35 ? -13.805 -21.656 -3.17 1 80.56 35 ILE B C 1
ATOM 1415 O O . ILE B 1 35 ? -13.125 -21.688 -2.141 1 80.56 35 ILE B O 1
ATOM 1419 N N . GLU B 1 36 ? -13.234 -21.703 -4.254 1 83.44 36 GLU B N 1
ATOM 1420 C CA . GLU B 1 36 ? -11.828 -22.078 -4.418 1 83.44 36 GLU B CA 1
ATOM 1421 C C . GLU B 1 36 ? -10.906 -20.969 -3.912 1 83.44 36 GLU B C 1
ATOM 1423 O O . GLU B 1 36 ? -9.711 -21.188 -3.729 1 83.44 36 GLU B O 1
ATOM 1428 N N . PHE B 1 37 ? -11.562 -19.812 -3.59 1 85.38 37 PHE B N 1
ATOM 1429 C CA . PHE B 1 37 ? -10.719 -18.703 -3.178 1 85.38 37 PHE B CA 1
ATOM 1430 C C . PHE B 1 37 ? -10.031 -19 -1.852 1 85.38 37 PHE B C 1
ATOM 1432 O O . PHE B 1 37 ? -8.969 -18.438 -1.558 1 85.38 37 PHE B O 1
ATOM 1439 N N . TYR B 1 38 ? -10.562 -19.953 -1.008 1 87.62 38 TYR B N 1
ATOM 1440 C CA . TYR B 1 38 ? -10.031 -20.266 0.316 1 87.62 38 TYR B CA 1
ATOM 1441 C C . TYR B 1 38 ? -8.664 -20.938 0.215 1 87.62 38 TYR B C 1
ATOM 1443 O O . TYR B 1 38 ? -7.922 -20.984 1.197 1 87.62 38 TYR B O 1
ATOM 1451 N N . SER B 1 39 ? -8.297 -21.391 -0.931 1 87.88 39 SER B N 1
ATOM 1452 C CA . SER B 1 39 ? -7.047 -22.109 -1.124 1 87.88 39 SER B CA 1
ATOM 1453 C C . SER B 1 39 ? -5.863 -21.156 -1.22 1 87.88 39 SER B C 1
ATOM 1455 O O . SER B 1 39 ? -4.711 -21.578 -1.125 1 87.88 39 SER B O 1
ATOM 1457 N N . TYR B 1 40 ? -6.203 -19.875 -1.32 1 90.56 40 TYR B N 1
ATOM 1458 C CA . TYR B 1 40 ? -5.133 -18.906 -1.495 1 90.56 40 TYR B CA 1
ATOM 1459 C C . TYR B 1 40 ? -5.16 -17.859 -0.383 1 90.56 40 TYR B C 1
ATOM 1461 O O . TYR B 1 40 ? -6.191 -17.234 -0.14 1 90.56 40 TYR B O 1
ATOM 1469 N N . THR B 1 41 ? -4.047 -17.609 0.256 1 91.88 41 THR B N 1
ATOM 1470 C CA . THR B 1 41 ? -3.934 -16.672 1.367 1 91.88 41 THR B CA 1
ATOM 1471 C C . THR B 1 41 ? -4.223 -15.25 0.905 1 91.88 41 THR B C 1
ATOM 1473 O O . THR B 1 41 ? -4.824 -14.461 1.637 1 91.88 41 THR B O 1
ATOM 1476 N N . ALA B 1 42 ? -3.77 -14.945 -0.292 1 94.62 42 ALA B N 1
ATOM 1477 C CA . ALA B 1 42 ? -3.979 -13.602 -0.828 1 94.62 42 ALA B CA 1
ATOM 1478 C C . ALA B 1 42 ? -5.469 -13.289 -0.963 1 94.62 42 ALA B C 1
ATOM 1480 O O . ALA B 1 42 ? -5.906 -12.18 -0.65 1 94.62 42 ALA B O 1
ATOM 1481 N N . PHE B 1 43 ? -6.281 -14.25 -1.385 1 95.12 43 PHE B N 1
ATOM 1482 C CA . PHE B 1 43 ? -7.715 -14.062 -1.577 1 95.12 43 PHE B CA 1
ATOM 1483 C C . PHE B 1 43 ? -8.438 -13.984 -0.237 1 95.12 43 PHE B C 1
ATOM 1485 O O . PHE B 1 43 ? -9.359 -13.188 -0.071 1 95.12 43 PHE B O 1
ATOM 1492 N N . CYS B 1 44 ? -7.969 -14.758 0.639 1 95.44 44 CYS B N 1
ATOM 1493 C CA . CYS B 1 44 ? -8.531 -14.688 1.981 1 95.44 44 CYS B CA 1
ATOM 1494 C C . CYS B 1 44 ? -8.227 -13.344 2.629 1 95.44 44 CYS B C 1
ATOM 1496 O O . CYS B 1 44 ? -9.078 -12.766 3.311 1 95.44 44 CYS B O 1
ATOM 1498 N N . TYR B 1 45 ? -7.004 -12.898 2.398 1 96.62 45 TYR B N 1
ATOM 1499 C CA . TYR B 1 45 ? -6.609 -11.586 2.896 1 96.62 45 TYR B CA 1
ATOM 1500 C C . TYR B 1 45 ? -7.492 -10.492 2.305 1 96.62 45 TYR B C 1
ATOM 1502 O O . TYR B 1 45 ? -7.969 -9.609 3.027 1 96.62 45 TYR B O 1
ATOM 1510 N N . LEU B 1 46 ? -7.762 -10.508 1.058 1 97.25 46 LEU B N 1
ATOM 1511 C CA . LEU B 1 46 ? -8.617 -9.523 0.404 1 97.25 46 LEU B CA 1
ATOM 1512 C C . LEU B 1 46 ? -10.023 -9.555 0.992 1 97.25 46 LEU B C 1
ATOM 1514 O O . LEU B 1 46 ? -10.602 -8.508 1.3 1 97.25 46 LEU B O 1
ATOM 1518 N N . VAL B 1 47 ? -10.586 -10.75 1.179 1 96.88 47 VAL B N 1
ATOM 1519 C CA . VAL B 1 47 ? -11.938 -10.906 1.704 1 96.88 47 VAL B CA 1
ATOM 1520 C C . VAL B 1 47 ? -12.016 -10.32 3.113 1 96.88 47 VAL B C 1
ATOM 1522 O O . VAL B 1 47 ? -12.984 -9.633 3.453 1 96.88 47 VAL B O 1
ATOM 1525 N N . THR B 1 48 ? -10.969 -10.547 3.865 1 96.62 48 THR B N 1
ATOM 1526 C CA . THR B 1 48 ? -10.945 -10.047 5.234 1 96.62 48 THR B CA 1
ATOM 1527 C C . THR B 1 48 ? -10.914 -8.523 5.258 1 96.62 48 THR B C 1
ATOM 1529 O O . THR B 1 48 ? -11.703 -7.887 5.961 1 96.62 48 THR B O 1
ATOM 1532 N N . ILE B 1 49 ? -10.078 -7.957 4.441 1 97.5 49 ILE B N 1
ATOM 1533 C CA . ILE B 1 49 ? -9.891 -6.512 4.465 1 97.5 49 ILE B CA 1
ATOM 1534 C C . ILE B 1 49 ? -11.102 -5.816 3.857 1 97.5 49 ILE B C 1
ATOM 1536 O O . ILE B 1 49 ? -11.586 -4.812 4.387 1 97.5 49 ILE B O 1
ATOM 1540 N N . MET B 1 50 ? -11.617 -6.348 2.717 1 97.81 50 MET B N 1
ATOM 1541 C CA . MET B 1 50 ? -12.812 -5.766 2.119 1 97.81 50 MET B CA 1
ATOM 1542 C C . MET B 1 50 ? -14.016 -5.926 3.045 1 97.81 50 MET B C 1
ATOM 1544 O O . MET B 1 50 ? -14.898 -5.062 3.078 1 97.81 50 MET B O 1
ATOM 1548 N N . GLY B 1 51 ? -14.039 -7 3.752 1 97 51 GLY B N 1
ATOM 1549 C CA . GLY B 1 51 ? -15.078 -7.199 4.746 1 97 51 GLY B CA 1
ATOM 1550 C C . GLY B 1 51 ? -15.047 -6.172 5.863 1 97 51 GLY B C 1
ATOM 1551 O O . GLY B 1 51 ? -16.094 -5.801 6.402 1 97 51 GLY B O 1
ATOM 1552 N N . LEU B 1 52 ? -13.852 -5.762 6.23 1 96.44 52 LEU B N 1
ATOM 1553 C CA . LEU B 1 52 ? -13.688 -4.742 7.262 1 96.44 52 LEU B CA 1
ATOM 1554 C C . LEU B 1 52 ? -13.977 -3.354 6.699 1 96.44 52 LEU B C 1
ATOM 1556 O O . LEU B 1 52 ? -14.531 -2.5 7.391 1 96.44 52 LEU B O 1
ATOM 1560 N N . MET B 1 53 ? -13.664 -3.203 5.449 1 96.56 53 MET B N 1
ATOM 1561 C CA . MET B 1 53 ? -13.828 -1.912 4.785 1 96.56 53 MET B CA 1
ATOM 1562 C C . MET B 1 53 ? -15.305 -1.555 4.645 1 96.56 53 MET B C 1
ATOM 1564 O O . MET B 1 53 ? -15.68 -0.385 4.746 1 96.56 53 MET B O 1
ATOM 1568 N N . VAL B 1 54 ? -16.125 -2.49 4.473 1 97.19 54 VAL B N 1
ATOM 1569 C CA . VAL B 1 54 ? -17.531 -2.244 4.238 1 97.19 54 VAL B CA 1
ATOM 1570 C C . VAL B 1 54 ? -18.172 -1.669 5.5 1 97.19 54 VAL B C 1
ATOM 1572 O O . VAL B 1 54 ? -18.734 -0.57 5.477 1 97.19 54 VAL B O 1
ATOM 1575 N N . PRO B 1 55 ? -18.094 -2.305 6.613 1 96.88 55 PRO B N 1
ATOM 1576 C CA . PRO B 1 55 ? -18.719 -1.7 7.797 1 96.88 55 PRO B CA 1
ATOM 1577 C C . PRO B 1 55 ? -18.047 -0.386 8.203 1 96.88 55 PRO B C 1
ATOM 1579 O O . PRO B 1 55 ? -18.719 0.525 8.688 1 96.88 55 PRO B O 1
ATOM 1582 N N . TRP B 1 56 ? -16.734 -0.309 8.07 1 95.88 56 TRP B N 1
ATOM 1583 C CA . TRP B 1 56 ? -16.031 0.932 8.391 1 95.88 56 TRP B CA 1
ATOM 1584 C C . TRP B 1 56 ? -16.562 2.09 7.559 1 95.88 56 TRP B C 1
ATOM 1586 O O . TRP B 1 56 ? -16.922 3.141 8.094 1 95.88 56 TRP B O 1
ATOM 1596 N N . SER B 1 57 ? -16.703 1.894 6.316 1 95.5 57 SER B N 1
ATOM 1597 C CA . SER B 1 57 ? -17.172 2.938 5.41 1 95.5 57 SER B CA 1
ATOM 1598 C C . SER B 1 57 ? -18.656 3.232 5.613 1 95.5 57 SER B C 1
ATOM 1600 O O . SER B 1 57 ? -19.078 4.387 5.539 1 95.5 57 SER B O 1
ATOM 1602 N N . LEU B 1 58 ? -19.438 2.283 5.883 1 95 58 LEU B N 1
ATOM 1603 C CA . LEU B 1 58 ? -20.859 2.479 6.09 1 95 58 LEU B CA 1
ATOM 1604 C C . LEU B 1 58 ? -21.125 3.268 7.371 1 95 58 LEU B C 1
ATOM 1606 O O . LEU B 1 58 ? -22 4.137 7.402 1 95 58 LEU B O 1
ATOM 1610 N N . THR B 1 59 ? -20.391 2.959 8.375 1 93.69 59 THR B N 1
ATOM 1611 C CA . THR B 1 59 ? -20.531 3.68 9.641 1 93.69 59 THR B CA 1
ATOM 1612 C C . THR B 1 59 ? -20.203 5.156 9.453 1 93.69 59 THR B C 1
ATOM 1614 O O . THR B 1 59 ? -20.953 6.027 9.906 1 93.69 59 THR B O 1
ATOM 1617 N N . LEU B 1 60 ? -19.141 5.363 8.797 1 91.06 60 LEU B N 1
ATOM 1618 C CA . LEU B 1 60 ? -18.719 6.746 8.586 1 91.06 60 LEU B CA 1
ATOM 1619 C C . LEU B 1 60 ? -19.672 7.461 7.633 1 91.06 60 LEU B C 1
ATOM 1621 O O . LEU B 1 60 ? -19.906 8.664 7.77 1 91.06 60 LEU B O 1
ATOM 1625 N N . ALA B 1 61 ? -20.219 6.75 6.727 1 91.81 61 ALA B N 1
ATOM 1626 C CA . ALA B 1 61 ? -21.203 7.332 5.816 1 91.81 61 ALA B CA 1
ATOM 1627 C C . ALA B 1 61 ? -22.453 7.773 6.566 1 91.81 61 ALA B C 1
ATOM 1629 O O . ALA B 1 61 ? -23.047 8.812 6.246 1 91.81 61 ALA B O 1
ATOM 1630 N N . VAL B 1 62 ? -22.859 7.012 7.508 1 90 62 VAL B N 1
ATOM 1631 C CA . VAL B 1 62 ? -24.031 7.359 8.305 1 90 62 VAL B CA 1
ATOM 1632 C C . VAL B 1 62 ? -23.75 8.625 9.117 1 90 62 VAL B C 1
ATOM 1634 O O . VAL B 1 62 ? -24.594 9.516 9.211 1 90 62 VAL B O 1
ATOM 1637 N N . VAL B 1 63 ? -22.562 8.68 9.695 1 85.5 63 VAL B N 1
ATOM 1638 C CA . VAL B 1 63 ? -22.172 9.852 10.469 1 85.5 63 VAL B CA 1
ATOM 1639 C C . VAL B 1 63 ? -22.141 11.078 9.562 1 85.5 63 VAL B C 1
ATOM 1641 O O . VAL B 1 63 ? -22.641 12.148 9.93 1 85.5 63 VAL B O 1
ATOM 1644 N N . ASP B 1 64 ? -21.594 10.891 8.43 1 86.31 64 ASP B N 1
ATOM 1645 C CA . ASP B 1 64 ? -21.547 11.984 7.465 1 86.31 64 ASP B CA 1
ATOM 1646 C C . ASP B 1 64 ? -22.953 12.398 7.031 1 86.31 64 ASP B C 1
ATOM 1648 O O . ASP B 1 64 ? -23.25 13.594 6.895 1 86.31 64 ASP B O 1
ATOM 1652 N N . GLY B 1 65 ? -23.734 11.414 6.828 1 85.75 65 GLY B N 1
ATOM 1653 C CA . GLY B 1 65 ? -25.109 11.711 6.449 1 85.75 65 GLY B CA 1
ATOM 1654 C C . GLY B 1 65 ? -25.875 12.461 7.523 1 85.75 65 GLY B C 1
ATOM 1655 O O . GLY B 1 65 ? -26.609 13.406 7.223 1 85.75 65 GLY B O 1
ATOM 1656 N N . TYR B 1 66 ? -25.625 12.023 8.711 1 84.44 66 TYR B N 1
ATOM 1657 C CA . TYR B 1 66 ? -26.281 12.695 9.828 1 84.44 66 TYR B CA 1
ATOM 1658 C C . TYR B 1 66 ? -25.812 14.141 9.938 1 84.44 66 TYR B C 1
ATOM 1660 O O . TYR B 1 66 ? -26.625 15.039 10.188 1 84.44 66 TYR B O 1
ATOM 1668 N N . SER B 1 67 ? -24.609 14.336 9.781 1 82.5 67 SER B N 1
ATOM 1669 C CA . SER B 1 67 ? -24.047 15.68 9.875 1 82.5 67 SER B CA 1
ATOM 1670 C C . SER B 1 67 ? -24.547 16.562 8.734 1 82.5 67 SER B C 1
ATOM 1672 O O . SER B 1 67 ? -24.766 17.766 8.914 1 82.5 67 SER B O 1
ATOM 1674 N N . VAL B 1 68 ? -24.672 16.031 7.641 1 81.38 68 VAL B N 1
ATOM 1675 C CA . VAL B 1 68 ? -25.109 16.781 6.473 1 81.38 68 VAL B CA 1
ATOM 1676 C C . VAL B 1 68 ? -26.594 17.125 6.609 1 81.38 68 VAL B C 1
ATOM 1678 O O . VAL B 1 68 ? -27.016 18.234 6.262 1 81.38 68 VAL B O 1
ATOM 1681 N N . PHE B 1 69 ? -27.359 16.219 7.148 1 84 69 PHE B N 1
ATOM 1682 C CA . PHE B 1 69 ? -28.797 16.406 7.184 1 84 69 PHE B CA 1
ATOM 1683 C C . PHE B 1 69 ? -29.219 17.109 8.469 1 84 69 PHE B C 1
ATOM 1685 O O . PHE B 1 69 ? -30.203 17.844 8.484 1 84 69 PHE B O 1
ATOM 1692 N N . VAL B 1 70 ? -28.672 16.641 9.578 1 73 70 VAL B N 1
ATOM 1693 C CA . VAL B 1 70 ? -29.156 17.172 10.852 1 73 70 VAL B CA 1
ATOM 1694 C C . VAL B 1 70 ? -28.25 18.297 11.328 1 73 70 VAL B C 1
ATOM 1696 O O . VAL B 1 70 ? -28.656 19.125 12.141 1 73 70 VAL B O 1
ATOM 1699 N N . ARG B 1 71 ? -27.562 18.875 10.805 1 62.94 71 ARG B N 1
ATOM 1700 C CA . ARG B 1 71 ? -26.734 20.062 11.023 1 62.94 71 ARG B CA 1
ATOM 1701 C C . ARG B 1 71 ? -25.516 19.75 11.883 1 62.94 71 ARG B C 1
ATOM 1703 O O . ARG B 1 71 ? -25.422 18.656 12.445 1 62.94 71 ARG B O 1
ATOM 1710 N N . HIS B 1 72 ? -24.641 20.609 12.531 1 60.97 72 HIS B N 1
ATOM 1711 C CA . HIS B 1 72 ? -23.219 20.891 12.711 1 60.97 72 HIS B CA 1
ATOM 1712 C C . HIS B 1 72 ? -22.656 20.125 13.906 1 60.97 72 HIS B C 1
ATOM 1714 O O . HIS B 1 72 ? -23.062 20.344 15.047 1 60.97 72 HIS B O 1
ATOM 1720 N N . LEU B 1 73 ? -22.594 18.844 13.672 1 57.53 73 LEU B N 1
ATOM 1721 C CA . LEU B 1 73 ? -21.844 18.266 14.781 1 57.53 73 LEU B CA 1
ATOM 1722 C C . LEU B 1 73 ? -20.375 18.672 14.719 1 57.53 73 LEU B C 1
ATOM 1724 O O . LEU B 1 73 ? -19.734 18.531 13.672 1 57.53 73 LEU B O 1
ATOM 1728 N N . PRO B 1 74 ? -19.969 19.438 15.633 1 58.56 74 PRO B N 1
ATOM 1729 C CA . PRO B 1 74 ? -18.562 19.859 15.609 1 58.56 74 PRO B CA 1
ATOM 1730 C C . PRO B 1 74 ? -17.594 18.672 15.602 1 58.56 74 PRO B C 1
ATOM 1732 O O . PRO B 1 74 ? -17.781 17.719 16.359 1 58.56 74 PRO B O 1
ATOM 1735 N N . PRO B 1 75 ? -16.906 18.562 14.594 1 61.94 75 PRO B N 1
ATOM 1736 C CA . PRO B 1 75 ? -15.961 17.438 14.609 1 61.94 75 PRO B CA 1
ATOM 1737 C C . PRO B 1 75 ? -14.961 17.531 15.766 1 61.94 75 PRO B C 1
ATOM 1739 O O . PRO B 1 75 ? -14.32 18.562 15.961 1 61.94 75 PRO B O 1
ATOM 1742 N N . GLN B 1 76 ? -15.094 16.609 16.797 1 74.62 76 GLN B N 1
ATOM 1743 C CA . GLN B 1 76 ? -14.094 16.531 17.859 1 74.62 76 GLN B CA 1
ATOM 1744 C C . GLN B 1 76 ? -12.75 16.062 17.312 1 74.62 76 GLN B C 1
ATOM 1746 O O . GLN B 1 76 ? -12.695 15.148 16.484 1 74.62 76 GLN B O 1
ATOM 1751 N N . ALA B 1 77 ? -11.789 16.812 17.719 1 76.38 77 ALA B N 1
ATOM 1752 C CA . ALA B 1 77 ? -10.43 16.562 17.25 1 76.38 77 ALA B CA 1
ATOM 1753 C C . ALA B 1 77 ? -10.023 15.117 17.484 1 76.38 77 ALA B C 1
ATOM 1755 O O . ALA B 1 77 ? -9.375 14.5 16.641 1 76.38 77 ALA B O 1
ATOM 1756 N N . ARG B 1 78 ? -10.477 14.648 18.609 1 82.19 78 ARG B N 1
ATOM 1757 C CA . ARG B 1 78 ? -10.102 13.281 18.969 1 82.19 78 ARG B CA 1
ATOM 1758 C C . ARG B 1 78 ? -10.75 12.273 18.031 1 82.19 78 ARG B C 1
ATOM 1760 O O . ARG B 1 78 ? -10.102 11.32 17.578 1 82.19 78 ARG B O 1
ATOM 1767 N N . VAL B 1 79 ? -11.992 12.531 17.766 1 80.56 79 VAL B N 1
ATOM 1768 C CA . VAL B 1 79 ? -12.734 11.625 16.906 1 80.56 79 VAL B CA 1
ATOM 1769 C C . VAL B 1 79 ? -12.18 11.688 15.484 1 80.56 79 VAL B C 1
ATOM 1771 O O . VAL B 1 79 ? -12.023 10.656 14.82 1 80.56 79 VAL B O 1
ATOM 1774 N N . THR B 1 80 ? -11.781 12.797 15.062 1 83.19 80 THR B N 1
ATOM 1775 C CA . THR B 1 80 ? -11.227 12.977 13.727 1 83.19 80 THR B CA 1
ATOM 1776 C C . THR B 1 80 ? -9.867 12.289 13.617 1 83.19 80 THR B C 1
ATOM 1778 O O . THR B 1 80 ? -9.547 11.703 12.578 1 83.19 80 THR B O 1
ATOM 1781 N N . ALA B 1 81 ? -9.156 12.344 14.695 1 86.12 81 ALA B N 1
ATOM 1782 C CA . ALA B 1 81 ? -7.855 11.688 14.703 1 86.12 81 ALA B CA 1
ATOM 1783 C C . ALA B 1 81 ? -8.008 10.172 14.578 1 86.12 81 ALA B C 1
ATOM 1785 O O . ALA B 1 81 ? -7.215 9.516 13.891 1 86.12 81 ALA B O 1
ATOM 1786 N N . ILE B 1 82 ? -9 9.641 15.234 1 87.62 82 ILE B N 1
ATOM 1787 C CA . ILE B 1 82 ? -9.242 8.211 15.172 1 87.62 82 ILE B CA 1
ATOM 1788 C C . ILE B 1 82 ? -9.695 7.816 13.766 1 87.62 82 ILE B C 1
ATOM 1790 O O . ILE B 1 82 ? -9.273 6.785 13.242 1 87.62 82 ILE B O 1
ATOM 1794 N N . ILE B 1 83 ? -10.438 8.625 13.172 1 88.06 83 ILE B N 1
ATOM 1795 C CA . ILE B 1 83 ? -10.953 8.352 11.836 1 88.06 83 ILE B CA 1
ATOM 1796 C C . ILE B 1 83 ? -9.812 8.43 10.82 1 88.06 83 ILE B C 1
ATOM 1798 O O . ILE B 1 83 ? -9.711 7.59 9.93 1 88.06 83 ILE B O 1
ATOM 1802 N N . VAL B 1 84 ? -9.008 9.383 11.055 1 88 84 VAL B N 1
ATOM 1803 C CA . VAL B 1 84 ? -7.875 9.539 10.148 1 88 84 VAL B CA 1
ATOM 1804 C C . VAL B 1 84 ? -6.941 8.336 10.273 1 88 84 VAL B C 1
ATOM 1806 O O . VAL B 1 84 ? -6.5 7.781 9.266 1 88 84 VAL B O 1
ATOM 1809 N N . ALA B 1 85 ? -6.672 7.949 11.422 1 89.94 85 ALA B N 1
ATOM 1810 C CA . ALA B 1 85 ? -5.809 6.797 11.656 1 89.94 85 ALA B CA 1
ATOM 1811 C C . ALA B 1 85 ? -6.418 5.527 11.078 1 89.94 85 ALA B C 1
ATOM 1813 O O . ALA B 1 85 ? -5.727 4.738 10.43 1 89.94 85 ALA B O 1
ATOM 1814 N N . GLY B 1 86 ? -7.664 5.332 11.328 1 91.69 86 GLY B N 1
ATOM 1815 C CA . GLY B 1 86 ? -8.359 4.172 10.789 1 91.69 86 GLY B CA 1
ATOM 1816 C C . GLY B 1 86 ? -8.383 4.145 9.273 1 91.69 86 GLY B C 1
ATOM 1817 O O . GLY B 1 86 ? -8.164 3.1 8.664 1 91.69 86 GLY B O 1
ATOM 1818 N N . ASP B 1 87 ? -8.555 5.258 8.672 1 92 87 ASP B N 1
ATOM 1819 C CA . ASP B 1 87 ? -8.578 5.363 7.215 1 92 87 ASP B CA 1
ATOM 1820 C C . ASP B 1 87 ? -7.207 5.062 6.617 1 92 87 ASP B C 1
ATOM 1822 O O . ASP B 1 87 ? -7.109 4.375 5.598 1 92 87 ASP B O 1
ATOM 1826 N N . TRP B 1 88 ? -6.277 5.508 7.258 1 91.81 88 TRP B N 1
ATOM 1827 C CA . TRP B 1 88 ? -4.934 5.277 6.742 1 91.81 88 TRP B CA 1
ATOM 1828 C C . TRP B 1 88 ? -4.543 3.811 6.875 1 91.81 88 TRP B C 1
ATOM 1830 O O . TRP B 1 88 ? -4.008 3.217 5.934 1 91.81 88 TRP B O 1
ATOM 1840 N N . VAL B 1 89 ? -4.832 3.229 7.949 1 93.62 89 VAL B N 1
ATOM 1841 C CA . VAL B 1 89 ? -4.52 1.819 8.164 1 93.62 89 VAL B CA 1
ATOM 1842 C C . VAL B 1 89 ? -5.281 0.959 7.16 1 93.62 89 VAL B C 1
ATOM 1844 O O . VAL B 1 89 ? -4.691 0.094 6.504 1 93.62 89 VAL B O 1
ATOM 1847 N N . LEU B 1 90 ? -6.492 1.26 7.016 1 94.81 90 LEU B N 1
ATOM 1848 C CA . LEU B 1 90 ? -7.301 0.475 6.09 1 94.81 90 LEU B CA 1
ATOM 1849 C C . LEU B 1 90 ? -6.855 0.703 4.648 1 94.81 90 LEU B C 1
ATOM 1851 O O . LEU B 1 90 ? -6.906 -0.215 3.826 1 94.81 90 LEU B O 1
ATOM 1855 N N . SER B 1 91 ? -6.422 1.857 4.383 1 94.5 91 SER B N 1
ATOM 1856 C CA . SER B 1 91 ? -5.938 2.143 3.035 1 94.5 91 SER B CA 1
ATOM 1857 C C . SER B 1 91 ? -4.668 1.36 2.725 1 94.5 91 SER B C 1
ATOM 1859 O O . SER B 1 91 ? -4.516 0.822 1.627 1 94.5 91 SER B O 1
ATOM 1861 N N . PHE B 1 92 ? -3.779 1.268 3.693 1 94.94 92 PHE B N 1
ATOM 1862 C CA . PHE B 1 92 ? -2.564 0.482 3.51 1 94.94 92 PHE B CA 1
ATOM 1863 C C . PHE B 1 92 ? -2.898 -0.995 3.334 1 94.94 92 PHE B C 1
ATOM 1865 O O . PHE B 1 92 ? -2.369 -1.652 2.436 1 94.94 92 PHE B O 1
ATOM 1872 N N . LEU B 1 93 ? -3.787 -1.403 4.129 1 96.06 93 LEU B N 1
ATOM 1873 C CA . LEU B 1 93 ? -4.148 -2.816 4.086 1 96.06 93 LEU B CA 1
ATOM 1874 C C . LEU B 1 93 ? -4.906 -3.145 2.803 1 96.06 93 LEU B C 1
ATOM 1876 O O . LEU B 1 93 ? -4.707 -4.211 2.217 1 96.06 93 LEU B O 1
ATOM 1880 N N . ALA B 1 94 ? -5.707 -2.236 2.385 1 97.5 94 ALA B N 1
ATOM 1881 C CA . ALA B 1 94 ? -6.465 -2.443 1.153 1 97.5 94 ALA B CA 1
ATOM 1882 C C . ALA B 1 94 ? -5.543 -2.463 -0.063 1 97.5 94 ALA 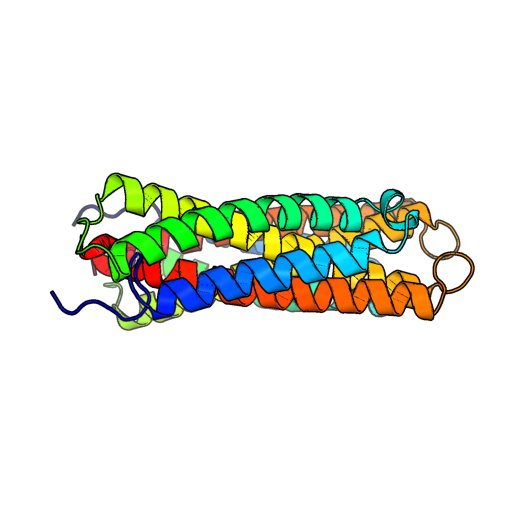B C 1
ATOM 1884 O O . ALA B 1 94 ? -5.742 -3.256 -0.987 1 97.5 94 ALA B O 1
ATOM 1885 N N . LEU B 1 95 ? -4.605 -1.596 -0.037 1 97.12 95 LEU B N 1
ATOM 1886 C CA . LEU B 1 95 ? -3.633 -1.604 -1.125 1 97.12 95 LEU B CA 1
ATOM 1887 C C . LEU B 1 95 ? -2.859 -2.918 -1.155 1 97.12 95 LEU B C 1
ATOM 1889 O O . LEU B 1 95 ? -2.693 -3.521 -2.219 1 97.12 95 LEU B O 1
ATOM 1893 N N . ALA B 1 96 ? -2.447 -3.312 0.013 1 97.12 96 ALA B N 1
ATOM 1894 C CA . ALA B 1 96 ? -1.716 -4.574 0.129 1 97.12 96 ALA B CA 1
ATOM 1895 C C . ALA B 1 96 ? -2.561 -5.746 -0.364 1 97.12 96 ALA B C 1
ATOM 1897 O O . ALA B 1 96 ? -2.076 -6.594 -1.116 1 97.12 96 ALA B O 1
ATOM 1898 N N . ALA B 1 97 ? -3.75 -5.75 0.012 1 97.38 97 ALA B N 1
ATOM 1899 C CA . ALA B 1 97 ? -4.648 -6.84 -0.367 1 97.38 97 ALA B CA 1
ATOM 1900 C C . ALA B 1 97 ? -4.938 -6.816 -1.864 1 97.38 97 ALA B C 1
ATOM 1902 O O . ALA B 1 97 ? -4.945 -7.859 -2.52 1 97.38 97 ALA B O 1
ATOM 1903 N N . SER B 1 98 ? -5.168 -5.664 -2.414 1 97.25 98 SER B N 1
ATOM 1904 C CA . SER B 1 98 ? -5.488 -5.539 -3.832 1 97.25 98 SER B CA 1
ATOM 1905 C C . SER B 1 98 ? -4.305 -5.949 -4.703 1 97.25 98 SER B C 1
ATOM 1907 O O . SER B 1 98 ? -4.469 -6.699 -5.668 1 97.25 98 SER B O 1
ATOM 1909 N N . CYS B 1 99 ? -3.145 -5.555 -4.355 1 96.69 99 CYS B N 1
ATOM 1910 C CA . CYS B 1 99 ? -1.959 -5.895 -5.133 1 96.69 99 CYS B CA 1
ATOM 1911 C C . CYS B 1 99 ? -1.645 -7.383 -5.027 1 96.69 99 CYS B C 1
ATOM 1913 O O . CYS B 1 99 ? -1.246 -8.008 -6.012 1 96.69 99 CYS B O 1
ATOM 1915 N N . SER B 1 100 ? -1.812 -7.902 -3.822 1 96.56 100 SER B N 1
ATOM 1916 C CA . SER B 1 100 ? -1.592 -9.336 -3.637 1 96.56 100 SER B CA 1
ATOM 1917 C C . SER B 1 100 ? -2.553 -10.156 -4.488 1 96.56 100 SER B C 1
ATOM 1919 O O . SER B 1 100 ? -2.145 -11.117 -5.145 1 96.56 100 SER B O 1
ATOM 1921 N N . THR B 1 101 ? -3.779 -9.75 -4.52 1 96.62 101 THR B N 1
ATOM 1922 C CA . THR B 1 101 ? -4.793 -10.492 -5.27 1 96.62 101 THR B CA 1
ATOM 1923 C C . THR B 1 101 ? -4.559 -10.359 -6.77 1 96.62 101 THR B C 1
ATOM 1925 O O . THR B 1 101 ? -4.668 -11.336 -7.512 1 96.62 101 THR B O 1
ATOM 1928 N N . ALA B 1 102 ? -4.234 -9.18 -7.184 1 95.81 102 ALA B N 1
ATOM 1929 C CA . ALA B 1 102 ? -3.975 -8.961 -8.602 1 95.81 102 ALA B CA 1
ATOM 1930 C C . ALA B 1 102 ? -2.787 -9.797 -9.078 1 95.81 102 ALA B C 1
ATOM 1932 O O . ALA B 1 102 ? -2.826 -10.383 -10.164 1 95.81 102 ALA B O 1
ATOM 1933 N N . SER B 1 103 ? -1.776 -9.922 -8.312 1 95.75 103 SER B N 1
ATOM 1934 C CA . SER B 1 103 ? -0.583 -10.664 -8.703 1 95.75 103 SER B CA 1
ATOM 1935 C C . SER B 1 103 ? -0.841 -12.164 -8.703 1 95.75 103 SER B C 1
ATOM 1937 O O . SER B 1 103 ? -0.374 -12.883 -9.594 1 95.75 103 SER B O 1
ATOM 1939 N N . VAL B 1 104 ? -1.562 -12.609 -7.688 1 94.5 104 VAL B N 1
ATOM 1940 C CA . VAL B 1 104 ? -1.883 -14.023 -7.617 1 94.5 104 VAL B CA 1
ATOM 1941 C C . VAL B 1 104 ? -2.764 -14.414 -8.805 1 94.5 104 VAL B C 1
ATOM 1943 O O . VAL B 1 104 ? -2.555 -15.461 -9.422 1 94.5 104 VAL B O 1
ATOM 1946 N N . ALA B 1 105 ? -3.707 -13.617 -9.109 1 93.19 105 ALA B N 1
ATOM 1947 C CA . ALA B 1 105 ? -4.582 -13.891 -10.242 1 93.19 105 ALA B CA 1
ATOM 1948 C C . ALA B 1 105 ? -3.787 -13.953 -11.547 1 93.19 105 ALA B C 1
ATOM 1950 O O . ALA B 1 105 ? -4.078 -14.773 -12.422 1 93.19 105 ALA B O 1
ATOM 1951 N N . ASP B 1 106 ? -2.791 -13.125 -11.68 1 92.12 106 ASP B N 1
ATOM 1952 C CA . ASP B 1 106 ? -1.948 -13.109 -12.867 1 92.12 106 ASP B CA 1
ATOM 1953 C C . ASP B 1 106 ? -1.136 -14.398 -12.984 1 92.12 106 ASP B C 1
ATOM 1955 O O . ASP B 1 106 ? -1.021 -14.969 -14.07 1 92.12 106 ASP B O 1
ATOM 1959 N N . VAL B 1 107 ? -0.599 -14.859 -11.914 1 92 107 VAL B N 1
ATOM 1960 C CA . VAL B 1 107 ? 0.2 -16.078 -11.906 1 92 107 VAL B CA 1
ATOM 1961 C C . VAL B 1 107 ? -0.699 -17.281 -12.172 1 92 107 VAL B C 1
ATOM 1963 O O . VAL B 1 107 ? -0.325 -18.188 -12.922 1 92 107 VAL B O 1
ATOM 1966 N N . LEU B 1 108 ? -1.882 -17.297 -11.578 1 90.81 108 LEU B N 1
ATOM 1967 C CA . LEU B 1 108 ? -2.807 -18.406 -11.789 1 90.81 108 LEU B CA 1
ATOM 1968 C C . LEU B 1 108 ? -3.256 -18.469 -13.242 1 90.81 108 LEU B C 1
ATOM 1970 O O . LEU B 1 108 ? -3.432 -19.562 -13.797 1 90.81 108 LEU B O 1
ATOM 1974 N N . LEU B 1 109 ? -3.404 -17.344 -13.789 1 88.5 109 LEU B N 1
ATOM 1975 C CA . LEU B 1 109 ? -3.752 -17.297 -15.203 1 88.5 109 LEU B CA 1
ATOM 1976 C C . LEU B 1 109 ? -2.619 -17.844 -16.062 1 88.5 109 LEU B C 1
ATOM 1978 O O . LEU B 1 109 ? -2.867 -18.5 -17.078 1 88.5 109 LEU B O 1
ATOM 1982 N N . LYS B 1 110 ? -1.437 -17.594 -15.68 1 85.19 110 LYS B N 1
ATOM 1983 C CA . LYS B 1 110 ? -0.262 -18.062 -16.406 1 85.19 110 LYS B CA 1
ATOM 1984 C C . LYS B 1 110 ? -0.093 -19.562 -16.266 1 85.19 110 LYS B C 1
ATOM 1986 O O . LYS B 1 110 ? 0.236 -20.25 -17.234 1 85.19 110 LYS B O 1
ATOM 1991 N N . VAL B 1 111 ? -0.293 -20.094 -15.062 1 85.12 111 VAL B N 1
ATOM 1992 C CA . VAL B 1 111 ? -0.141 -21.516 -14.812 1 85.12 111 VAL B CA 1
ATOM 1993 C C . VAL B 1 111 ? -1.276 -22.281 -15.492 1 85.12 111 VAL B C 1
ATOM 1995 O O . VAL B 1 111 ? -1.059 -23.359 -16.062 1 85.12 111 VAL B O 1
ATOM 1998 N N . GLY B 1 112 ? -2.422 -21.75 -15.5 1 80.94 112 GLY B N 1
ATOM 1999 C CA . GLY B 1 112 ? -3.555 -22.328 -16.203 1 80.94 112 GLY B CA 1
ATOM 2000 C C . GLY B 1 112 ? -4.18 -23.5 -15.477 1 80.94 112 GLY B C 1
ATOM 2001 O O . GLY B 1 112 ? -4.184 -23.531 -14.242 1 80.94 112 GLY B O 1
ATOM 2002 N N . VAL B 1 113 ? -4.766 -24.391 -16.281 1 75.31 113 VAL B N 1
ATOM 2003 C CA . VAL B 1 113 ? -5.434 -25.578 -15.766 1 75.31 113 VAL B CA 1
ATOM 2004 C C . VAL B 1 113 ? -4.398 -26.578 -15.266 1 75.31 113 VAL B C 1
ATOM 2006 O O . VAL B 1 113 ? -3.336 -26.734 -15.875 1 75.31 113 VAL B O 1
ATOM 2009 N N . PRO B 1 114 ? -4.887 -27.062 -14.016 1 79.06 114 PRO B N 1
ATOM 2010 C CA . PRO B 1 114 ? -6.184 -27.109 -13.336 1 79.06 114 PRO B CA 1
ATOM 2011 C C . PRO B 1 114 ? -6.328 -26.047 -12.258 1 79.06 114 PRO B C 1
ATOM 2013 O O . PRO B 1 114 ? -7.332 -26.016 -11.539 1 79.06 114 PRO B O 1
ATOM 2016 N N . TYR B 1 115 ? -5.406 -25.172 -12.164 1 76.88 115 TYR B N 1
ATOM 2017 C CA . TYR B 1 115 ? -5.414 -24.25 -11.023 1 76.88 115 TYR B CA 1
ATOM 2018 C C . TYR B 1 115 ? -6.414 -23.125 -11.234 1 76.88 115 TYR B C 1
ATOM 2020 O O . TYR B 1 115 ? -7.031 -22.641 -10.281 1 76.88 115 TYR B O 1
ATOM 2028 N N . CYS B 1 116 ? -6.551 -22.797 -12.445 1 80.69 116 CYS B N 1
ATOM 2029 C CA . CYS B 1 116 ? -7.461 -21.672 -12.672 1 80.69 116 CYS B CA 1
ATOM 2030 C C . CYS B 1 116 ? -8.055 -21.734 -14.07 1 80.69 116 CYS B C 1
ATOM 2032 O O . CYS B 1 116 ? -7.324 -21.703 -15.062 1 80.69 116 CYS B O 1
ATOM 2034 N N . SER B 1 117 ? -9.367 -21.781 -14.094 1 85.44 117 SER B N 1
ATOM 2035 C CA . SER B 1 117 ? -10.055 -21.641 -15.375 1 85.44 117 SER B CA 1
ATOM 2036 C C . SER B 1 117 ? -10.148 -20.188 -15.797 1 85.44 117 SER B C 1
ATOM 2038 O O . SER B 1 117 ? -10 -19.281 -14.977 1 85.44 117 SER B O 1
ATOM 2040 N N . ALA B 1 118 ? -10.266 -19.922 -17.078 1 85.5 118 ALA B N 1
ATOM 2041 C CA . ALA B 1 118 ? -10.312 -18.562 -17.609 1 85.5 118 ALA B CA 1
ATOM 2042 C C . ALA B 1 118 ? -11.422 -17.75 -16.953 1 85.5 118 ALA B C 1
ATOM 2044 O O . ALA B 1 118 ? -11.227 -16.578 -16.609 1 85.5 118 ALA B O 1
ATOM 2045 N N . LYS B 1 119 ? -12.578 -18.344 -16.812 1 87.62 119 LYS B N 1
ATOM 2046 C CA . LYS B 1 119 ? -13.719 -17.656 -16.203 1 87.62 119 LYS B CA 1
ATOM 2047 C C . LYS B 1 119 ? -13.453 -17.344 -14.742 1 87.62 119 LYS B C 1
ATOM 2049 O O . LYS B 1 119 ? -13.734 -16.234 -14.281 1 87.62 119 LYS B O 1
ATOM 2054 N N . LEU B 1 120 ? -12.867 -18.281 -14.102 1 87.25 120 LEU B N 1
ATOM 2055 C CA . LEU B 1 120 ? -12.562 -18.125 -12.68 1 87.25 120 LEU B CA 1
ATOM 2056 C C . 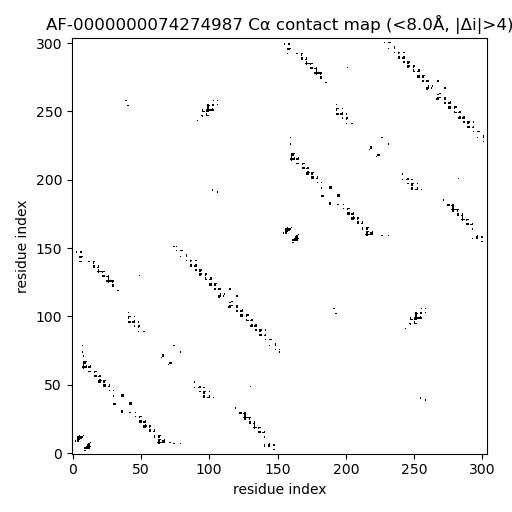LEU B 1 120 ? -11.5 -17.047 -12.469 1 87.25 120 LEU B C 1
ATOM 2058 O O . LEU B 1 120 ? -11.641 -16.188 -11.609 1 87.25 120 LEU B O 1
ATOM 2062 N N . CYS B 1 121 ? -10.539 -17.016 -13.258 1 89.31 121 CYS B N 1
ATOM 2063 C CA . CYS B 1 121 ? -9.445 -16.062 -13.133 1 89.31 121 CYS B CA 1
ATOM 2064 C C . CYS B 1 121 ? -9.914 -14.648 -13.492 1 89.31 121 CYS B C 1
ATOM 2066 O O . CYS B 1 121 ? -9.445 -13.672 -12.906 1 89.31 121 CYS B O 1
ATOM 2068 N N . SER B 1 122 ? -10.797 -14.617 -14.445 1 91.12 122 SER B N 1
ATOM 2069 C CA . SER B 1 122 ? -11.352 -13.312 -14.797 1 91.12 122 SER B CA 1
ATOM 2070 C C . SER B 1 122 ? -12.133 -12.711 -13.633 1 91.12 122 SER B C 1
ATOM 2072 O O . SER B 1 122 ? -12.078 -11.5 -13.398 1 91.12 122 SER B O 1
ATOM 2074 N N . ARG B 1 123 ? -12.805 -13.508 -12.891 1 92.69 123 ARG B N 1
ATOM 2075 C CA . ARG B 1 123 ? -13.555 -13.047 -11.727 1 92.69 123 ARG B CA 1
ATOM 2076 C C . ARG B 1 123 ? -12.609 -12.539 -10.633 1 92.69 123 ARG B C 1
ATOM 2078 O O . ARG B 1 123 ? -12.891 -11.531 -9.984 1 92.69 123 ARG B O 1
ATOM 2085 N N . TYR B 1 124 ? -11.531 -13.211 -10.469 1 93.31 124 TYR B N 1
ATOM 2086 C CA . TYR B 1 124 ? -10.547 -12.781 -9.477 1 93.31 124 TYR B CA 1
ATOM 2087 C C . TYR B 1 124 ? -9.945 -11.438 -9.867 1 93.31 124 TYR B C 1
ATOM 2089 O O . TYR B 1 124 ? -9.734 -10.57 -9.008 1 93.31 124 TYR B O 1
ATOM 2097 N N . ARG B 1 125 ? -9.719 -11.242 -11.133 1 94.5 125 ARG B N 1
ATOM 2098 C CA . ARG B 1 125 ? -9.164 -9.984 -11.609 1 94.5 125 ARG B CA 1
ATOM 2099 C C . ARG B 1 125 ? -10.156 -8.844 -11.422 1 94.5 125 ARG B C 1
ATOM 2101 O O 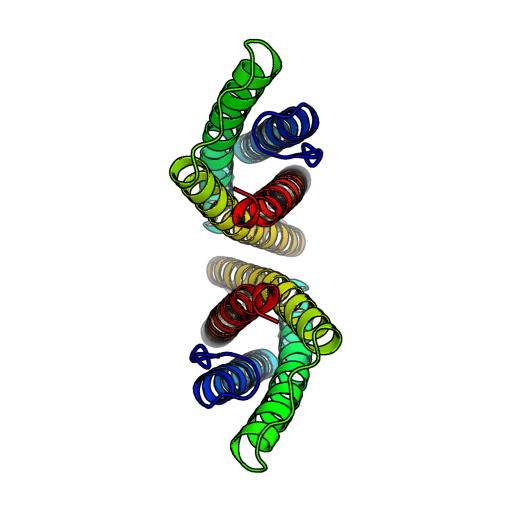. ARG B 1 125 ? -9.766 -7.727 -11.062 1 94.5 125 ARG B O 1
ATOM 2108 N N . LEU B 1 126 ? -11.344 -9.188 -11.688 1 95.44 126 LEU B N 1
ATOM 2109 C CA . LEU B 1 126 ? -12.375 -8.188 -11.492 1 95.44 126 LEU B CA 1
ATOM 2110 C C . LEU B 1 126 ? -12.508 -7.82 -10.016 1 95.44 126 LEU B C 1
ATOM 2112 O O . LEU B 1 126 ? -12.68 -6.648 -9.672 1 95.44 126 LEU B O 1
ATOM 2116 N N . SER B 1 127 ? -12.445 -8.812 -9.195 1 96.69 127 SER B N 1
ATOM 2117 C CA . SER B 1 127 ? -12.477 -8.547 -7.758 1 96.69 127 SER B CA 1
ATOM 2118 C C . SER B 1 127 ? -11.32 -7.652 -7.332 1 96.69 127 SER B C 1
ATOM 2120 O O . SER B 1 127 ? -11.516 -6.703 -6.57 1 96.69 127 SER B O 1
ATOM 2122 N N . ALA B 1 128 ? -10.18 -7.91 -7.848 1 96.75 128 ALA B N 1
ATOM 2123 C CA . ALA B 1 128 ? -9.008 -7.094 -7.531 1 96.75 128 ALA B CA 1
ATOM 2124 C C . ALA B 1 128 ? -9.188 -5.664 -8.023 1 96.75 128 ALA B C 1
ATOM 2126 O O . ALA B 1 128 ? -8.828 -4.711 -7.332 1 96.75 128 ALA B O 1
ATOM 2127 N N . ALA B 1 129 ? -9.703 -5.516 -9.203 1 97.31 129 ALA B N 1
ATOM 2128 C CA . ALA B 1 129 ? -9.93 -4.188 -9.766 1 97.31 129 ALA B CA 1
ATOM 2129 C C . ALA B 1 129 ? -10.883 -3.375 -8.891 1 97.31 129 ALA B C 1
ATOM 2131 O O . ALA B 1 129 ? -10.641 -2.193 -8.633 1 97.31 129 ALA B O 1
ATOM 2132 N N . MET B 1 130 ? -11.883 -4.02 -8.43 1 98.12 130 MET B N 1
ATOM 2133 C CA . MET B 1 130 ? -12.844 -3.35 -7.562 1 98.12 130 MET B CA 1
ATOM 2134 C C . MET B 1 130 ? -12.203 -2.977 -6.23 1 98.12 130 MET B C 1
ATOM 2136 O O . MET B 1 130 ? -12.492 -1.912 -5.676 1 98.12 130 MET B O 1
ATOM 2140 N N . ALA B 1 131 ? -11.414 -3.842 -5.77 1 97.88 131 ALA B N 1
ATOM 2141 C CA . ALA B 1 131 ? -10.711 -3.559 -4.52 1 97.88 131 ALA B CA 1
ATOM 2142 C C . ALA B 1 131 ? -9.766 -2.373 -4.68 1 97.88 131 ALA B C 1
ATOM 2144 O O . ALA B 1 131 ? -9.625 -1.554 -3.768 1 97.88 131 ALA B O 1
ATOM 2145 N N . PHE B 1 132 ? -9.125 -2.211 -5.855 1 98 132 PHE B N 1
ATOM 2146 C CA . PHE B 1 132 ? -8.25 -1.077 -6.137 1 98 132 PHE B CA 1
ATOM 2147 C C . PHE B 1 132 ? -9.039 0.226 -6.148 1 98 132 PHE B C 1
ATOM 2149 O O . PHE B 1 132 ? -8.562 1.252 -5.66 1 98 132 PHE B O 1
ATOM 2156 N N . LEU B 1 133 ? -10.141 0.096 -6.664 1 97.62 133 LEU B N 1
ATOM 2157 C CA . LEU B 1 133 ? -10.992 1.28 -6.699 1 97.62 133 LEU B CA 1
ATOM 2158 C C . LEU B 1 133 ? -11.414 1.691 -5.293 1 97.62 133 LEU B C 1
ATOM 2160 O O . LEU B 1 133 ? -11.406 2.879 -4.961 1 97.62 133 LEU B O 1
ATOM 2164 N N . SER B 1 134 ? -11.758 0.727 -4.492 1 97.56 134 SER B N 1
ATOM 2165 C CA . SER B 1 134 ? -12.102 1.013 -3.102 1 97.56 134 SER B CA 1
ATOM 2166 C C . SER B 1 134 ? -10.914 1.617 -2.357 1 97.56 134 SER B C 1
ATOM 2168 O O . SER B 1 134 ? -11.078 2.561 -1.58 1 97.56 134 SER B O 1
ATOM 2170 N N . TRP B 1 135 ? -9.773 1.076 -2.584 1 96.88 135 TRP B N 1
ATOM 2171 C CA . TRP B 1 135 ? -8.562 1.616 -1.974 1 96.88 135 TRP B CA 1
ATOM 2172 C C . TRP B 1 135 ? -8.336 3.062 -2.402 1 96.88 135 TRP B C 1
ATOM 2174 O O . TRP B 1 135 ? -7.996 3.914 -1.577 1 96.88 135 TRP B O 1
ATOM 2184 N N . PHE B 1 136 ? -8.508 3.324 -3.709 1 96.12 136 PHE B N 1
ATOM 2185 C CA . PHE B 1 136 ? -8.281 4.668 -4.23 1 96.12 136 PHE B CA 1
ATOM 2186 C C . PHE B 1 136 ? -9.203 5.676 -3.551 1 96.12 136 PHE B C 1
ATOM 2188 O O . PHE B 1 136 ? -8.766 6.754 -3.152 1 96.12 136 PHE B O 1
ATOM 2195 N N . LEU B 1 137 ? -10.367 5.332 -3.389 1 95.19 137 LEU B N 1
ATOM 2196 C CA . LEU B 1 137 ? -11.32 6.215 -2.727 1 95.19 137 LEU B CA 1
ATOM 2197 C C . LEU B 1 137 ? -10.977 6.379 -1.25 1 95.19 137 LEU B C 1
ATOM 2199 O O . LEU B 1 137 ? -11.117 7.473 -0.694 1 95.19 137 LEU B O 1
ATOM 2203 N N . SER B 1 138 ? -10.562 5.281 -0.645 1 93.94 138 SER B N 1
ATOM 2204 C CA . SER B 1 138 ? -10.18 5.34 0.761 1 93.94 138 SER B CA 1
ATOM 2205 C C . SER B 1 138 ? -8.945 6.223 0.958 1 93.94 138 SER B C 1
ATOM 2207 O O . SER B 1 138 ? -8.844 6.941 1.954 1 93.94 138 SER B O 1
ATOM 2209 N N . LEU B 1 139 ? -8.078 6.184 0.018 1 93.5 139 LEU B N 1
ATOM 2210 C CA . LEU B 1 139 ? -6.883 7.023 0.086 1 93.5 139 LEU B CA 1
ATOM 2211 C C . LEU B 1 139 ? -7.25 8.5 -0.024 1 93.5 139 LEU B C 1
ATOM 2213 O O . LEU B 1 139 ? -6.73 9.328 0.724 1 93.5 139 LEU B O 1
ATOM 2217 N N . VAL B 1 140 ? -8.109 8.742 -0.923 1 91.88 140 VAL B N 1
ATOM 2218 C CA . VAL B 1 140 ? -8.555 10.117 -1.123 1 91.88 140 VAL B CA 1
ATOM 2219 C C . VAL B 1 140 ? -9.227 10.633 0.145 1 91.88 140 VAL B C 1
ATOM 2221 O O . VAL B 1 140 ? -8.953 11.742 0.597 1 91.88 140 VAL B O 1
ATOM 2224 N N . SER B 1 141 ? -10.016 9.82 0.738 1 89.5 141 SER B N 1
ATOM 2225 C CA . SER B 1 141 ? -10.68 10.195 1.981 1 89.5 141 SER B CA 1
ATOM 2226 C C . SER B 1 141 ? -9.664 10.43 3.1 1 89.5 141 SER B C 1
ATOM 2228 O O . SER B 1 141 ? -9.797 11.383 3.873 1 89.5 141 SER B O 1
ATOM 2230 N N . ALA B 1 142 ? -8.727 9.594 3.162 1 89.06 142 ALA B N 1
ATOM 2231 C CA . ALA B 1 142 ? -7.703 9.703 4.195 1 89.06 142 ALA B CA 1
ATOM 2232 C C . ALA B 1 142 ? -6.879 10.977 4.023 1 89.06 142 ALA B C 1
ATOM 2234 O O . ALA B 1 142 ? -6.523 11.633 5.004 1 89.06 142 ALA B O 1
ATOM 2235 N N . LEU B 1 143 ? -6.613 11.328 2.85 1 86.12 143 LEU B N 1
ATOM 2236 C CA . LEU B 1 143 ? -5.832 12.523 2.566 1 86.12 143 LEU B CA 1
ATOM 2237 C C . LEU B 1 143 ? -6.617 13.781 2.924 1 86.12 143 LEU B C 1
ATOM 2239 O O . LEU B 1 143 ? -6.066 14.719 3.512 1 86.12 143 LEU B O 1
ATOM 2243 N N . PHE B 1 144 ? -7.84 13.789 2.643 1 85 144 PHE B N 1
ATOM 2244 C CA . PHE B 1 144 ? -8.68 14.938 2.969 1 85 144 PHE B CA 1
ATOM 2245 C C . PHE B 1 144 ? -8.797 15.117 4.477 1 85 144 PHE B C 1
ATOM 2247 O O . PHE B 1 144 ? -8.711 16.234 4.988 1 85 144 PHE B O 1
ATOM 2254 N N . ASN B 1 145 ? -8.953 14.055 5.102 1 83.31 145 ASN B N 1
ATOM 2255 C CA . ASN B 1 145 ? -9.078 14.125 6.551 1 83.31 145 ASN B CA 1
ATOM 2256 C C . ASN B 1 145 ? -7.762 14.539 7.207 1 83.31 145 ASN B C 1
ATOM 2258 O O . ASN B 1 145 ? -7.762 15.234 8.227 1 83.31 145 ASN B O 1
ATOM 2262 N N . LEU B 1 146 ? -6.695 14.078 6.645 1 78.38 146 LEU B N 1
ATOM 2263 C CA . LEU B 1 146 ? -5.391 14.461 7.172 1 78.38 146 LEU B CA 1
ATOM 2264 C C . LEU B 1 146 ? -5.137 15.953 6.973 1 78.38 146 LEU B C 1
ATOM 2266 O O . LEU B 1 146 ? -4.547 16.609 7.836 1 78.38 146 LEU B O 1
ATOM 2270 N N . TRP B 1 147 ? -5.598 16.422 5.918 1 77.75 147 TRP B N 1
ATOM 2271 C CA . TRP B 1 147 ? -5.434 17.844 5.633 1 77.75 147 TRP B CA 1
ATOM 2272 C C . TRP B 1 147 ? -6.285 18.703 6.574 1 77.75 147 TRP B C 1
ATOM 2274 O O . TRP B 1 147 ? -5.91 19.812 6.918 1 77.75 147 TRP B O 1
ATOM 2284 N N . LEU B 1 148 ? -7.262 18.172 7.098 1 74.25 148 LEU B N 1
ATOM 2285 C CA . LEU B 1 148 ? -8.18 18.906 7.953 1 74.25 148 LEU B CA 1
ATOM 2286 C C . LEU B 1 148 ? -7.746 18.828 9.414 1 74.25 148 LEU B C 1
ATOM 2288 O O . LEU B 1 148 ? -8.133 19.672 10.227 1 74.25 148 LEU B O 1
ATOM 2292 N N . LEU B 1 149 ? -6.941 17.953 9.727 1 73.5 149 LEU B N 1
ATOM 2293 C CA . LEU B 1 149 ? -6.586 17.672 11.117 1 73.5 149 LEU B CA 1
ATOM 2294 C C . LEU B 1 149 ? -5.898 18.875 11.75 1 73.5 149 LEU B C 1
ATOM 2296 O O . LEU B 1 149 ? -6.23 19.266 12.875 1 73.5 149 LEU B O 1
ATOM 2300 N N . PRO B 1 150 ? -5.012 19.547 11.062 1 68.94 150 PRO B N 1
ATOM 2301 C CA . PRO B 1 150 ? -4.371 20.688 11.711 1 68.94 150 PRO B CA 1
ATOM 2302 C C . PRO B 1 150 ? -5.312 21.891 11.844 1 68.94 150 PRO B C 1
ATOM 2304 O O . PRO B 1 150 ? -5.059 22.781 12.648 1 68.94 150 PRO B O 1
ATOM 2307 N N . SER B 1 151 ? -6.336 21.906 11.18 1 67.75 151 SER B N 1
ATOM 2308 C CA . SER B 1 151 ? -7.246 23.047 11.219 1 67.75 151 SER B CA 1
ATOM 2309 C C . SER B 1 151 ? -8.289 22.891 12.32 1 67.75 151 SER B C 1
ATOM 2311 O O . SER B 1 151 ? -9.055 23.812 12.602 1 67.75 151 SER B O 1
ATOM 2313 N N . LEU B 1 152 ? -8.25 21.766 12.961 1 65.94 152 LEU B N 1
ATOM 2314 C CA . LEU B 1 152 ? -9.195 21.531 14.039 1 65.94 152 LEU B CA 1
ATOM 2315 C C . LEU B 1 152 ? -8.539 21.766 15.398 1 65.94 152 LEU B C 1
ATOM 2317 O O . LEU B 1 152 ? -7.332 21.578 15.547 1 65.94 152 LEU B O 1
#

Secondary structure (DSSP, 8-state):
----TTSTTSHHHHHHHHHHHHHHHHHHHHHHT-GGGGG-HHHHHHHHHHHHHHHHHHHHHHHHHHHHHH------HHHHHHHHHHHHHHHHHHHHHHHHHHHHHHHHHHH-TTT--HHHHHHHHHHHHHHHHHHHHHHHHHHHHHHHGGG-/----TTSTTSHHHHHHHHHHHHHHHHHHHHHHT-GGGGG-HHHHHHHHHHHHHHHHHHHHHHHHHHHHHH------HHHHHHHHHHHHHHHHHHHHHHHHHHHHHHHHHHH-TTT--HHHHHHHHHHHHHHHHHHHHHHHHHHHHHHHGGG-